Protein AF-A0A7Z0BX99-F1 (afdb_monomer_lite)

Organism: NCBI:txid1514948

Radius of gyration: 20.58 Å; chains: 1; bounding box: 55×43×64 Å

Sequence (184 aa):
MADSDATLRERVAPFTVWQAWPGYTTGMPKCGEACEHPYPAPDFVRALNVPCARYAEWLEKQAQSCRQRDARPNKPAIDAYRERIHKAVLISAGRDFYTGDMLEWNRLNHDLPLTGGRRRHLQRGQYPSVDHYTGTNSMDFRICSALVNHAKGPMSHQQFLKLCQKVVSERQRSDAARRARACQ

Structure (mmCIF, N/CA/C/O backbone):
data_AF-A0A7Z0BX99-F1
#
_entry.id   AF-A0A7Z0BX99-F1
#
loop_
_atom_site.group_PDB
_atom_site.id
_atom_site.type_symbol
_atom_site.label_atom_id
_atom_site.label_alt_id
_atom_site.label_comp_id
_atom_site.label_asym_id
_atom_site.label_entity_id
_atom_site.label_seq_id
_atom_site.pdbx_PDB_ins_code
_atom_site.Cartn_x
_atom_site.Cartn_y
_atom_site.Cartn_z
_atom_site.occupancy
_atom_site.B_iso_or_equiv
_atom_site.auth_seq_id
_atom_site.auth_comp_id
_atom_site.auth_asym_id
_atom_site.auth_atom_id
_atom_site.pdbx_PDB_model_num
ATOM 1 N N . MET A 1 1 ? 10.417 31.607 33.187 1.00 42.81 1 MET A N 1
ATOM 2 C CA . MET A 1 1 ? 9.606 31.869 31.982 1.00 42.81 1 MET A CA 1
ATOM 3 C C . MET A 1 1 ? 10.492 32.550 30.958 1.00 42.81 1 MET A C 1
ATOM 5 O O . MET A 1 1 ? 10.795 33.719 31.134 1.00 42.81 1 MET A O 1
ATOM 9 N N . ALA A 1 2 ? 10.953 31.799 29.963 1.00 32.72 2 ALA A N 1
ATOM 10 C CA . ALA A 1 2 ? 11.402 32.310 28.671 1.00 32.72 2 ALA A CA 1
ATOM 11 C C . ALA A 1 2 ? 11.501 31.098 27.735 1.00 32.72 2 ALA A C 1
ATOM 13 O O . ALA A 1 2 ? 12.367 30.241 27.910 1.00 32.72 2 ALA A O 1
ATOM 14 N N . ASP A 1 3 ? 10.527 31.009 26.833 1.00 31.88 3 ASP A N 1
ATOM 15 C CA . ASP A 1 3 ? 10.436 30.041 25.744 1.00 31.88 3 ASP A CA 1
ATOM 16 C C . ASP A 1 3 ? 11.675 30.093 24.849 1.00 31.88 3 ASP A C 1
ATOM 18 O O . ASP A 1 3 ? 12.139 31.162 24.452 1.00 31.88 3 ASP A O 1
ATOM 22 N N . SER A 1 4 ? 12.172 28.916 24.486 1.00 35.62 4 SER A N 1
ATOM 23 C CA . SER A 1 4 ? 13.154 28.724 23.421 1.00 35.62 4 SER A CA 1
ATOM 24 C C . SER A 1 4 ? 12.679 27.559 22.564 1.00 35.62 4 SER A C 1
ATOM 26 O O . SER A 1 4 ? 13.117 26.427 22.725 1.00 35.62 4 SER A O 1
ATOM 28 N N . ASP A 1 5 ? 11.751 27.842 21.654 1.00 37.75 5 ASP A N 1
ATOM 29 C CA . ASP A 1 5 ? 11.418 26.920 20.573 1.00 37.75 5 ASP A CA 1
ATOM 30 C C . ASP A 1 5 ? 11.293 27.710 19.268 1.00 37.75 5 ASP A C 1
ATOM 32 O O . ASP A 1 5 ? 10.246 28.241 18.894 1.00 37.75 5 ASP A O 1
ATOM 36 N N . ALA A 1 6 ? 12.443 27.880 18.618 1.00 30.52 6 ALA A N 1
ATOM 37 C CA . ALA A 1 6 ? 12.567 28.558 17.346 1.00 30.52 6 ALA A CA 1
ATOM 38 C C . ALA A 1 6 ? 13.129 27.591 16.299 1.00 30.52 6 ALA A C 1
ATOM 40 O O . ALA A 1 6 ? 14.330 27.354 16.189 1.00 30.52 6 ALA A O 1
ATOM 41 N N . THR A 1 7 ? 12.227 27.177 15.412 1.00 34.16 7 THR A N 1
ATOM 42 C CA . THR A 1 7 ? 12.467 27.069 13.966 1.00 34.16 7 THR A CA 1
ATOM 43 C C . THR A 1 7 ? 13.360 25.934 13.451 1.00 34.16 7 THR A C 1
ATOM 45 O O . THR A 1 7 ? 14.412 26.161 12.857 1.00 34.16 7 THR A O 1
ATOM 48 N N . LEU A 1 8 ? 12.825 24.710 13.452 1.00 31.17 8 LEU A N 1
ATOM 49 C CA . LEU A 1 8 ? 13.122 23.728 12.400 1.00 31.17 8 LEU A CA 1
ATOM 50 C C . LEU A 1 8 ? 12.247 24.033 11.173 1.00 31.17 8 LEU A C 1
ATOM 52 O O . LEU A 1 8 ? 11.169 23.476 10.980 1.00 31.17 8 LEU A O 1
ATOM 56 N N . ARG A 1 9 ? 12.704 24.991 10.358 1.00 32.09 9 ARG A N 1
ATOM 57 C CA . ARG A 1 9 ? 12.120 25.292 9.045 1.00 32.09 9 ARG A CA 1
ATOM 58 C C . ARG A 1 9 ? 12.292 24.088 8.117 1.00 32.09 9 ARG A C 1
ATOM 60 O O . ARG A 1 9 ? 13.410 23.702 7.781 1.00 32.09 9 ARG A O 1
ATOM 67 N N . GLU A 1 10 ? 11.156 23.547 7.688 1.00 34.69 10 GLU A N 1
ATOM 68 C CA . GLU A 1 10 ? 10.998 22.620 6.573 1.00 34.69 10 GLU A CA 1
ATOM 69 C C . GLU A 1 10 ? 11.799 23.090 5.348 1.00 34.69 10 GLU A C 1
ATOM 71 O O . GLU A 1 10 ? 11.467 24.083 4.702 1.00 34.69 10 GLU A O 1
ATOM 76 N N . ARG A 1 11 ? 12.852 22.350 4.991 1.00 31.88 11 ARG A N 1
ATOM 77 C CA . ARG A 1 11 ? 13.436 22.401 3.648 1.00 31.88 11 ARG A CA 1
ATOM 78 C C . ARG A 1 11 ? 12.761 21.327 2.801 1.00 31.88 11 ARG A C 1
ATOM 80 O O . ARG A 1 11 ? 13.300 20.240 2.622 1.00 31.88 11 ARG A O 1
ATOM 87 N N . VAL A 1 12 ? 11.565 21.621 2.298 1.00 35.16 12 VAL A N 1
ATOM 88 C CA . VAL A 1 12 ? 10.998 20.861 1.178 1.00 35.16 12 VAL A CA 1
ATOM 89 C C . VAL A 1 12 ? 11.624 21.433 -0.088 1.00 35.16 12 VAL A C 1
ATOM 91 O O . VAL A 1 12 ? 11.309 22.551 -0.490 1.00 35.16 12 VAL A O 1
ATOM 94 N N . ALA A 1 13 ? 12.564 20.699 -0.681 1.00 30.73 13 ALA A N 1
ATOM 95 C CA . ALA A 1 13 ? 13.104 21.058 -1.986 1.00 30.73 13 ALA A CA 1
ATOM 96 C C . ALA A 1 13 ? 11.968 21.048 -3.032 1.00 30.73 13 ALA A C 1
ATOM 98 O O . ALA A 1 13 ? 11.138 20.131 -3.013 1.00 30.73 13 ALA A O 1
ATOM 99 N N . PRO A 1 14 ? 11.898 22.047 -3.928 1.00 30.67 14 PRO A N 1
ATOM 100 C CA . PRO A 1 14 ? 10.904 22.069 -4.989 1.00 30.67 14 PRO A CA 1
ATOM 101 C C . PRO A 1 14 ? 11.110 20.879 -5.933 1.00 30.67 14 PRO A C 1
ATOM 103 O O . PRO A 1 14 ? 12.229 20.525 -6.295 1.00 30.67 14 PRO A O 1
ATOM 106 N N . PHE A 1 15 ? 9.996 20.256 -6.308 1.00 39.16 15 PHE A N 1
ATOM 107 C CA . PHE A 1 15 ? 9.911 19.141 -7.246 1.00 39.16 15 PHE A CA 1
ATOM 108 C C . PHE A 1 15 ? 10.188 19.674 -8.665 1.00 39.16 15 PHE A C 1
ATOM 110 O O . PHE A 1 15 ? 9.262 20.041 -9.386 1.00 39.16 15 PHE A O 1
ATOM 117 N N . THR A 1 16 ? 11.457 19.817 -9.053 1.00 37.34 16 THR A N 1
ATOM 118 C CA . THR A 1 16 ? 11.839 20.293 -10.390 1.00 37.34 16 THR A CA 1
ATOM 119 C C . THR A 1 16 ? 12.114 19.146 -11.363 1.00 37.34 16 THR A C 1
ATOM 121 O O . THR A 1 16 ? 12.954 18.288 -11.123 1.00 37.34 16 THR A O 1
ATOM 124 N N . VAL A 1 17 ? 11.392 19.228 -12.488 1.00 33.53 17 VAL A N 1
ATOM 125 C CA . VAL A 1 17 ? 11.638 18.675 -13.832 1.00 33.53 17 VAL A CA 1
ATOM 126 C C . VAL A 1 17 ? 11.766 17.150 -13.949 1.00 33.53 17 VAL A C 1
ATOM 128 O O . VAL A 1 17 ? 12.805 16.540 -13.717 1.00 33.53 17 VAL A O 1
ATOM 131 N N . TRP A 1 18 ? 10.668 16.556 -14.420 1.00 43.97 18 TRP A N 1
ATOM 132 C CA . TRP A 1 18 ? 10.545 15.179 -14.884 1.00 43.97 18 TRP A CA 1
ATOM 133 C C . TRP A 1 18 ? 11.500 14.917 -16.053 1.00 43.97 18 TRP A C 1
ATOM 135 O O . TRP A 1 18 ? 11.282 15.416 -17.156 1.00 43.97 18 TRP A O 1
ATOM 145 N N . GLN A 1 19 ? 12.537 14.108 -15.841 1.00 34.19 19 GLN A N 1
ATOM 146 C CA . GLN A 1 19 ? 13.213 13.465 -16.963 1.00 34.19 19 GLN A CA 1
ATOM 147 C C . GLN A 1 19 ? 12.344 12.291 -17.411 1.00 34.19 19 GLN A C 1
ATOM 149 O O . GLN A 1 19 ? 12.231 11.276 -16.722 1.00 34.19 19 GLN A O 1
ATOM 154 N N . ALA A 1 20 ? 11.665 12.489 -18.541 1.00 37.28 20 ALA A N 1
ATOM 155 C CA . ALA A 1 20 ? 10.979 11.429 -19.257 1.00 37.28 20 ALA A CA 1
ATOM 156 C C . ALA A 1 20 ? 11.962 10.285 -19.549 1.00 37.28 20 ALA A C 1
ATOM 158 O O . ALA A 1 20 ? 13.142 10.517 -19.821 1.00 37.28 20 ALA A O 1
ATOM 159 N N . TRP A 1 21 ? 11.471 9.050 -19.492 1.00 42.12 21 TRP A N 1
ATOM 160 C CA . TRP A 1 21 ? 12.239 7.892 -19.936 1.00 42.12 21 TRP A CA 1
ATOM 161 C C . TRP A 1 21 ? 12.654 8.059 -21.411 1.00 42.12 21 TRP A C 1
ATOM 163 O O . TRP A 1 21 ? 11.837 8.517 -22.218 1.00 42.12 21 TRP A O 1
ATOM 173 N N . PRO A 1 22 ? 13.880 7.664 -21.799 1.00 34.34 22 PRO A N 1
ATOM 174 C CA . PRO A 1 22 ? 14.245 7.588 -23.206 1.00 34.34 22 PRO A CA 1
ATOM 175 C C . PRO A 1 22 ? 13.365 6.519 -23.872 1.00 34.34 22 PRO A C 1
ATOM 177 O O . PRO A 1 22 ? 13.452 5.344 -23.529 1.00 34.34 22 PRO A O 1
ATOM 180 N N . GLY A 1 23 ? 12.458 6.956 -24.753 1.00 41.94 23 GLY A N 1
ATOM 181 C CA . GLY A 1 23 ? 11.398 6.133 -25.362 1.00 41.94 23 GLY A CA 1
ATOM 182 C C . GLY A 1 23 ? 9.978 6.713 -25.250 1.00 41.94 23 GLY A C 1
ATOM 183 O O . GLY A 1 23 ? 9.031 6.119 -25.752 1.00 41.94 23 GLY A O 1
ATOM 184 N N . TYR A 1 24 ? 9.807 7.877 -24.614 1.00 42.31 24 TYR A N 1
ATOM 185 C CA . TYR A 1 24 ? 8.513 8.554 -24.446 1.00 42.31 24 TYR A CA 1
ATOM 186 C C . TYR A 1 24 ? 8.029 9.223 -25.753 1.00 42.31 24 TYR A C 1
ATOM 188 O O . TYR A 1 24 ? 8.067 10.444 -25.894 1.00 42.31 24 TYR A O 1
ATOM 196 N N . THR A 1 25 ? 7.603 8.439 -26.746 1.00 40.66 25 THR A N 1
ATOM 197 C CA . THR A 1 25 ? 6.950 8.968 -27.954 1.00 40.66 25 THR A CA 1
ATOM 198 C C . THR A 1 25 ? 5.455 9.170 -27.728 1.00 40.66 25 THR A C 1
ATOM 200 O O . THR A 1 25 ? 4.776 8.365 -27.097 1.00 40.66 25 THR A O 1
ATOM 203 N N . THR A 1 26 ? 4.939 10.278 -28.254 1.00 42.66 26 THR A N 1
ATOM 204 C CA . THR A 1 26 ? 3.528 10.674 -28.267 1.00 42.66 26 THR A CA 1
ATOM 205 C C . THR A 1 26 ? 2.632 9.578 -28.845 1.00 42.66 26 THR A C 1
ATOM 207 O O . THR A 1 26 ? 2.529 9.427 -30.058 1.00 42.66 26 THR A O 1
ATOM 210 N N . GLY A 1 27 ? 1.984 8.832 -27.950 1.00 45.00 27 GLY A N 1
ATOM 211 C CA . GLY A 1 27 ? 1.014 7.784 -28.258 1.00 45.00 27 GLY A CA 1
ATOM 212 C C . GLY A 1 27 ? 0.947 6.783 -27.109 1.00 45.00 27 GLY A C 1
ATOM 213 O O 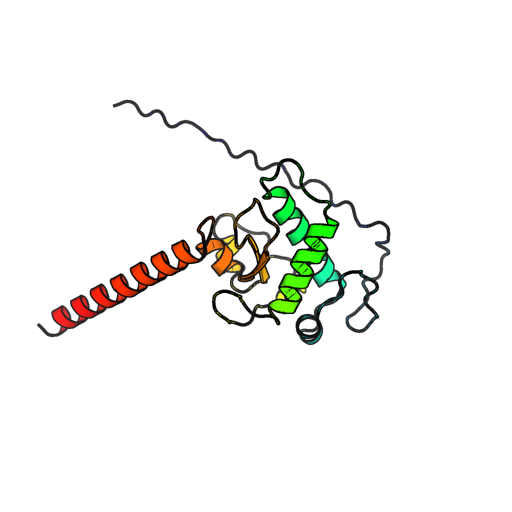. GLY A 1 27 ? 1.619 5.762 -27.144 1.00 45.00 27 GLY A O 1
ATOM 214 N N . MET A 1 28 ? 0.198 7.098 -26.045 1.00 49.88 28 MET A N 1
ATOM 215 C CA . MET A 1 28 ? 0.029 6.181 -24.908 1.00 49.88 28 MET A CA 1
ATOM 216 C C . MET A 1 28 ? -0.633 4.879 -25.387 1.00 49.88 28 MET A C 1
ATOM 218 O O . MET A 1 28 ? -1.767 4.959 -25.873 1.00 49.88 28 MET A O 1
ATOM 222 N N . PRO A 1 29 ? 0.006 3.703 -25.217 1.00 48.47 29 PRO A N 1
ATOM 223 C CA . PRO A 1 29 ? -0.623 2.445 -25.578 1.00 48.47 29 PRO A CA 1
ATOM 224 C C . PRO A 1 29 ? -1.873 2.247 -24.725 1.00 48.47 29 PRO A C 1
ATOM 226 O O . PRO A 1 29 ? -1.867 2.426 -23.496 1.00 48.47 29 PRO A O 1
ATOM 229 N N . LYS A 1 30 ? -2.980 1.947 -25.401 1.00 47.84 30 LYS A N 1
ATOM 230 C CA . LYS A 1 30 ? -4.278 1.737 -24.756 1.00 47.84 30 LYS A CA 1
ATOM 231 C C . LYS A 1 30 ? -4.270 0.394 -24.020 1.00 47.84 30 LYS A C 1
ATOM 233 O O . LYS A 1 30 ? -3.427 -0.471 -24.249 1.00 47.84 30 LYS A O 1
ATOM 238 N N . CYS A 1 31 ? -5.213 0.224 -23.093 1.00 44.28 31 CYS A N 1
ATOM 239 C CA . CYS A 1 31 ? -5.430 -1.057 -22.419 1.00 44.28 31 CYS A CA 1
ATOM 240 C C . CYS A 1 31 ? -5.624 -2.165 -23.477 1.00 44.28 31 CYS A C 1
ATOM 242 O O . CYS A 1 31 ? -6.531 -2.053 -24.298 1.00 44.28 31 CYS A O 1
ATOM 244 N N . GLY A 1 32 ? -4.754 -3.182 -23.484 1.00 51.19 32 GLY A N 1
ATOM 245 C CA . GLY A 1 32 ? -4.810 -4.312 -24.424 1.00 51.19 32 GLY A CA 1
ATOM 246 C C . GLY A 1 32 ? -3.614 -4.448 -25.374 1.00 51.19 32 GLY A C 1
ATOM 247 O O . GLY A 1 32 ? -3.413 -5.531 -25.914 1.00 51.19 32 GLY A O 1
ATOM 248 N N . GLU A 1 33 ? -2.782 -3.417 -25.539 1.00 54.91 33 GLU A N 1
ATOM 249 C CA . GLU A 1 33 ? -1.503 -3.551 -26.253 1.00 54.91 33 GLU A CA 1
ATOM 250 C C . GLU A 1 33 ? -0.445 -4.167 -25.328 1.00 54.91 33 GLU A C 1
ATOM 252 O O . GLU A 1 33 ? -0.414 -3.887 -24.123 1.00 54.91 33 GLU A O 1
ATOM 257 N N . ALA A 1 34 ? 0.392 -5.055 -25.877 1.00 56.53 34 ALA A N 1
ATOM 258 C CA . ALA A 1 34 ? 1.442 -5.738 -25.132 1.00 56.53 34 ALA A CA 1
ATOM 259 C C . ALA A 1 34 ? 2.293 -4.703 -24.387 1.00 56.53 34 ALA A C 1
ATOM 261 O O . ALA A 1 34 ? 2.914 -3.825 -24.979 1.00 56.53 34 ALA A O 1
ATOM 262 N N . CYS A 1 35 ? 2.273 -4.766 -23.059 1.00 59.94 35 CYS A N 1
ATOM 263 C CA . CYS A 1 35 ? 3.074 -3.869 -22.252 1.00 59.94 35 CYS A CA 1
ATOM 264 C C . CYS A 1 35 ? 4.543 -4.266 -22.392 1.00 59.94 35 CYS A C 1
ATOM 266 O O . CYS A 1 35 ? 4.983 -5.207 -21.741 1.00 59.94 35 CYS A O 1
ATOM 268 N N . GLU A 1 36 ? 5.299 -3.534 -23.205 1.00 66.50 36 GLU A N 1
ATOM 269 C CA . GLU A 1 36 ? 6.750 -3.727 -23.359 1.00 66.50 36 GLU A CA 1
ATOM 270 C C . GLU A 1 36 ? 7.557 -3.213 -22.149 1.00 66.50 36 GLU A C 1
ATOM 272 O O . GLU A 1 36 ? 8.786 -3.214 -22.154 1.00 66.50 36 GLU A O 1
ATOM 277 N N . HIS A 1 37 ? 6.886 -2.771 -21.079 1.00 68.75 37 HIS A N 1
ATOM 278 C CA . HIS A 1 37 ? 7.565 -2.355 -19.860 1.00 68.75 37 HIS A CA 1
ATOM 279 C C . HIS A 1 37 ? 8.089 -3.591 -19.105 1.00 68.75 37 HIS A C 1
ATOM 281 O O . HIS A 1 37 ? 7.326 -4.542 -18.920 1.00 68.75 37 HIS A O 1
ATOM 287 N N . PRO A 1 38 ? 9.323 -3.566 -18.557 1.00 82.06 38 PRO A N 1
ATOM 288 C CA . PRO A 1 38 ? 9.888 -4.689 -17.793 1.00 82.06 38 PRO A CA 1
ATOM 289 C C . PRO A 1 38 ? 9.021 -5.155 -16.612 1.00 82.06 38 PRO A C 1
ATOM 291 O O . PRO A 1 38 ? 9.140 -6.284 -16.144 1.00 82.06 38 PRO A O 1
ATOM 294 N N . TYR A 1 39 ? 8.144 -4.270 -16.132 1.00 88.94 39 TYR A N 1
ATOM 295 C CA . TYR A 1 39 ? 7.173 -4.522 -15.071 1.00 88.94 39 TYR A CA 1
ATOM 296 C C . TYR A 1 39 ? 5.763 -4.207 -15.589 1.00 88.94 39 TYR A C 1
ATOM 298 O O . TYR A 1 39 ? 5.310 -3.064 -15.437 1.00 88.94 39 TYR A O 1
ATOM 306 N N . PRO A 1 40 ? 5.085 -5.159 -16.254 1.00 90.06 40 PRO A N 1
ATOM 307 C CA . PRO A 1 40 ? 3.759 -4.930 -16.811 1.00 90.06 40 PRO A CA 1
ATOM 308 C C . PRO A 1 40 ? 2.704 -4.794 -15.710 1.00 90.06 40 PRO A C 1
ATOM 310 O O . PRO A 1 40 ? 2.864 -5.310 -14.603 1.00 90.06 40 PRO A O 1
ATOM 313 N N . ALA A 1 41 ? 1.593 -4.115 -16.009 1.00 91.50 41 ALA A N 1
ATOM 314 C CA . ALA A 1 41 ? 0.474 -4.051 -15.073 1.00 91.50 41 ALA A CA 1
ATOM 315 C C . ALA A 1 41 ? -0.072 -5.471 -14.795 1.00 91.50 41 ALA A C 1
ATOM 317 O O . ALA A 1 41 ? -0.362 -6.192 -15.758 1.00 91.50 41 ALA A O 1
ATOM 318 N N . PRO A 1 42 ? -0.231 -5.874 -13.519 1.00 93.88 42 PRO A N 1
ATOM 319 C CA . PRO A 1 42 ? -0.821 -7.164 -13.157 1.00 93.88 42 PRO A CA 1
ATOM 320 C C . PRO A 1 42 ? -2.268 -7.311 -13.638 1.00 93.88 42 PRO A C 1
ATOM 322 O O . PRO A 1 42 ? -2.974 -6.315 -13.801 1.00 93.88 42 PRO A O 1
ATOM 325 N N . ASP A 1 43 ? -2.749 -8.550 -13.763 1.00 92.81 43 ASP A N 1
ATOM 326 C CA . ASP A 1 43 ? -4.103 -8.849 -14.255 1.00 92.81 43 ASP A CA 1
ATOM 327 C C . ASP A 1 43 ? -5.209 -8.126 -13.492 1.00 92.81 43 ASP A C 1
ATOM 329 O O . ASP A 1 43 ? -6.080 -7.523 -14.110 1.00 92.81 43 ASP A O 1
ATOM 333 N N . PHE A 1 44 ? -5.148 -8.099 -12.160 1.00 93.94 44 PHE A N 1
ATOM 334 C CA . PHE A 1 44 ? -6.157 -7.417 -11.345 1.00 93.94 44 PHE A CA 1
ATOM 335 C C . PHE A 1 44 ? -6.158 -5.890 -11.533 1.00 93.94 44 PHE A C 1
ATOM 337 O O . PHE A 1 44 ? -7.173 -5.246 -11.292 1.00 93.94 44 PHE A O 1
ATOM 344 N N . VAL A 1 45 ? -5.041 -5.300 -11.972 1.00 94.44 45 VAL A N 1
ATOM 345 C CA . VAL A 1 45 ? -4.957 -3.873 -12.326 1.00 94.44 45 VAL A CA 1
ATOM 346 C C . VAL A 1 45 ? -5.509 -3.658 -13.735 1.00 94.44 45 VAL A C 1
ATOM 348 O O . VAL A 1 45 ? -6.299 -2.742 -13.958 1.00 94.44 45 VAL A O 1
ATOM 351 N N . ARG A 1 46 ? -5.153 -4.536 -14.682 1.00 91.12 46 ARG A N 1
ATOM 352 C CA . ARG A 1 46 ? -5.652 -4.488 -16.065 1.00 91.12 46 ARG A CA 1
ATOM 353 C C . ARG A 1 46 ? -7.160 -4.702 -16.151 1.00 91.12 46 ARG A C 1
ATOM 355 O O . ARG A 1 46 ? -7.820 -3.993 -16.900 1.00 91.12 46 ARG A O 1
ATOM 362 N N . ALA A 1 47 ? -7.707 -5.603 -15.336 1.00 91.56 47 ALA A N 1
ATOM 363 C CA . ALA A 1 47 ? -9.142 -5.869 -15.232 1.00 91.56 47 ALA A CA 1
ATOM 364 C C . ALA A 1 47 ? -9.959 -4.627 -14.828 1.00 91.56 47 ALA A C 1
ATOM 366 O O . ALA A 1 47 ? -11.156 -4.561 -15.085 1.00 91.56 47 ALA A O 1
ATOM 367 N N . LEU A 1 48 ? -9.311 -3.621 -14.230 1.00 93.31 48 LEU A N 1
ATOM 368 C CA . LEU A 1 48 ? -9.909 -2.334 -13.870 1.00 93.31 48 LEU A CA 1
ATOM 369 C C . LEU A 1 48 ? -9.727 -1.264 -14.960 1.00 93.31 48 LEU A C 1
ATOM 371 O O . LEU A 1 48 ? -9.890 -0.074 -14.690 1.00 93.31 48 LEU A O 1
ATOM 375 N N . ASN A 1 49 ? -9.370 -1.672 -16.182 1.00 92.00 49 ASN A N 1
ATOM 376 C CA . ASN A 1 49 ? -9.086 -0.800 -17.321 1.00 92.00 49 ASN A CA 1
ATOM 377 C C . ASN A 1 49 ? -7.996 0.243 -17.031 1.00 92.00 49 ASN A C 1
ATOM 379 O O . ASN A 1 49 ? -8.045 1.362 -17.541 1.00 92.00 49 ASN A O 1
ATOM 383 N N . VAL A 1 50 ? -7.016 -0.097 -16.190 1.00 90.25 50 VAL A N 1
ATOM 384 C CA . VAL A 1 50 ? -5.863 0.772 -15.937 1.00 90.25 50 VAL A CA 1
ATOM 385 C C . VAL A 1 50 ? -4.818 0.551 -17.034 1.00 90.25 50 VAL A C 1
ATOM 387 O O . VAL A 1 50 ? -4.323 -0.573 -17.174 1.00 90.25 50 VAL A O 1
ATOM 390 N N . PRO A 1 51 ? -4.444 1.583 -17.818 1.00 87.81 51 PRO A N 1
ATOM 391 C CA . PRO A 1 51 ? -3.396 1.457 -18.822 1.00 87.81 51 PRO A CA 1
ATOM 392 C C . PRO A 1 51 ? -2.055 1.121 -18.177 1.00 87.81 51 PRO A C 1
ATOM 394 O O . PRO A 1 51 ? -1.699 1.661 -17.125 1.00 87.81 51 PRO A O 1
ATOM 397 N N . CYS A 1 52 ? -1.252 0.302 -18.852 1.00 87.06 52 CYS A N 1
ATOM 398 C CA . CYS A 1 52 ? 0.050 -0.093 -18.327 1.00 87.06 52 CYS A CA 1
ATOM 399 C C . CYS A 1 52 ? 0.985 1.100 -18.077 1.00 87.06 52 CYS A C 1
ATOM 401 O O . CYS A 1 52 ? 1.740 1.087 -17.109 1.00 87.06 52 CYS A O 1
ATOM 403 N N . ALA A 1 53 ? 0.871 2.166 -18.875 1.00 86.88 53 ALA A N 1
ATOM 404 C CA . ALA A 1 53 ? 1.610 3.411 -18.666 1.00 86.88 53 ALA A CA 1
ATOM 405 C C . ALA A 1 53 ? 1.299 4.071 -17.308 1.00 86.88 53 ALA A C 1
ATOM 407 O O . ALA A 1 53 ? 2.212 4.528 -16.626 1.00 86.88 53 ALA A O 1
ATOM 408 N N . ARG A 1 54 ? 0.031 4.067 -16.865 1.00 90.38 54 ARG A N 1
ATOM 409 C CA . ARG A 1 54 ? -0.367 4.629 -15.559 1.00 90.38 54 ARG A CA 1
ATOM 410 C C . ARG A 1 54 ? 0.176 3.796 -14.401 1.00 90.38 54 ARG A C 1
ATOM 412 O O . ARG A 1 54 ? 0.617 4.346 -13.393 1.00 90.38 54 ARG A O 1
ATOM 419 N N . TYR A 1 55 ? 0.196 2.472 -14.557 1.00 93.69 55 TYR A N 1
ATOM 420 C CA . TYR A 1 55 ? 0.846 1.587 -13.591 1.00 93.69 55 TYR A CA 1
ATOM 421 C C . TYR A 1 55 ? 2.361 1.829 -13.521 1.00 93.69 55 TYR A C 1
ATOM 423 O O . TYR A 1 55 ? 2.900 1.973 -12.425 1.00 93.69 55 TYR A O 1
ATOM 431 N N . ALA A 1 56 ? 3.035 1.928 -14.670 1.00 91.88 56 ALA A N 1
ATOM 432 C CA . ALA A 1 56 ? 4.469 2.201 -14.741 1.00 91.88 56 ALA A CA 1
ATOM 433 C C . ALA A 1 56 ? 4.823 3.558 -14.108 1.00 91.88 56 ALA A C 1
ATOM 435 O O . ALA A 1 56 ? 5.755 3.649 -13.312 1.00 91.88 56 ALA A O 1
ATOM 436 N N . GLU A 1 57 ? 4.027 4.596 -14.372 1.00 91.19 57 GLU A N 1
ATOM 437 C CA . GLU A 1 57 ? 4.182 5.913 -13.752 1.00 91.19 57 GLU A CA 1
ATOM 438 C C . GLU A 1 57 ? 4.005 5.855 -12.224 1.00 91.19 57 GLU A C 1
ATOM 440 O O . GLU A 1 57 ? 4.785 6.450 -11.473 1.00 91.19 57 GLU A O 1
ATOM 445 N N . TRP A 1 58 ? 2.995 5.126 -11.734 1.00 94.81 58 TRP A N 1
ATOM 446 C CA . TRP A 1 58 ? 2.820 4.902 -10.299 1.00 94.81 58 TRP A CA 1
ATOM 447 C C . TRP A 1 58 ? 4.029 4.176 -9.701 1.00 94.81 58 TRP A C 1
ATOM 449 O O . TRP A 1 58 ? 4.559 4.631 -8.685 1.00 94.81 58 TRP A O 1
ATOM 459 N N . LEU A 1 59 ? 4.492 3.099 -10.342 1.00 95.88 59 LEU A N 1
ATOM 460 C CA . LEU A 1 59 ? 5.631 2.300 -9.892 1.00 95.88 59 LEU A CA 1
ATOM 461 C C . LEU A 1 59 ? 6.896 3.155 -9.792 1.00 95.88 59 LEU A C 1
ATOM 463 O O . LEU A 1 59 ? 7.605 3.083 -8.788 1.00 95.88 59 LEU A O 1
ATOM 467 N N . GLU A 1 60 ? 7.132 4.014 -10.781 1.00 93.69 60 GLU A N 1
ATOM 468 C CA . GLU A 1 60 ? 8.252 4.949 -10.791 1.00 93.69 60 GLU A CA 1
ATOM 469 C C . GLU A 1 60 ? 8.205 5.907 -9.599 1.00 93.69 60 GLU A C 1
ATOM 471 O O . GLU A 1 60 ? 9.171 6.023 -8.840 1.00 93.69 60 GLU A O 1
ATOM 476 N N . LYS A 1 61 ? 7.052 6.547 -9.378 1.00 93.31 61 LYS A N 1
ATOM 477 C CA . LYS A 1 61 ? 6.857 7.479 -8.258 1.00 93.31 61 LYS A CA 1
ATOM 478 C C . LYS A 1 61 ? 7.057 6.788 -6.908 1.00 93.31 61 LYS A C 1
ATOM 480 O O . LYS A 1 61 ? 7.668 7.367 -6.005 1.00 93.31 61 LYS A O 1
ATOM 485 N N . GLN A 1 62 ? 6.571 5.553 -6.754 1.00 95.25 62 GLN A N 1
ATOM 486 C CA . GLN A 1 62 ? 6.781 4.780 -5.528 1.00 95.25 62 GLN A CA 1
ATOM 487 C C . GLN A 1 62 ? 8.255 4.406 -5.341 1.00 95.25 62 GLN A C 1
ATOM 489 O O . GLN A 1 62 ? 8.793 4.604 -4.252 1.00 95.25 62 GLN A O 1
ATOM 494 N N . ALA A 1 63 ? 8.927 3.922 -6.390 1.00 96.31 63 ALA A N 1
ATOM 495 C CA . ALA A 1 63 ? 10.337 3.545 -6.342 1.00 96.31 63 ALA A CA 1
ATOM 496 C C . ALA A 1 63 ? 11.228 4.730 -5.943 1.00 96.31 63 ALA A C 1
ATOM 498 O O . ALA A 1 63 ? 12.058 4.606 -5.039 1.00 96.31 63 ALA A O 1
ATOM 499 N N . GLN A 1 64 ? 11.005 5.902 -6.544 1.00 95.44 64 GLN A N 1
ATOM 500 C CA . GLN A 1 64 ? 11.724 7.128 -6.202 1.00 95.44 64 GLN A CA 1
ATOM 501 C C . GLN A 1 64 ? 11.469 7.543 -4.748 1.00 95.44 64 GLN A C 1
ATOM 503 O O . GLN A 1 64 ? 12.418 7.805 -4.007 1.00 95.44 64 GLN A O 1
ATOM 508 N N . SER A 1 65 ? 10.204 7.549 -4.311 1.00 94.00 65 SER A N 1
ATOM 509 C CA . SER A 1 65 ? 9.843 7.896 -2.932 1.00 94.00 65 SER A CA 1
ATOM 510 C C . SER A 1 65 ? 10.443 6.929 -1.906 1.00 94.00 65 SER A C 1
ATOM 512 O O . SER A 1 65 ? 10.898 7.360 -0.843 1.00 94.00 65 SER A O 1
ATOM 514 N N . CYS A 1 66 ? 10.476 5.627 -2.197 1.00 95.06 66 CYS A N 1
ATOM 515 C CA . CYS A 1 66 ? 11.125 4.656 -1.322 1.00 95.06 66 CYS A CA 1
ATOM 516 C C . CYS A 1 66 ? 12.637 4.878 -1.268 1.00 95.06 66 CYS A C 1
ATOM 518 O O . CYS A 1 66 ? 13.182 5.005 -0.177 1.00 95.06 66 CYS A O 1
ATOM 520 N N . ARG A 1 67 ? 13.302 5.055 -2.414 1.00 95.62 67 ARG A N 1
ATOM 521 C CA . ARG A 1 67 ? 14.748 5.324 -2.468 1.00 95.62 67 ARG A CA 1
ATOM 522 C C . ARG A 1 67 ? 15.150 6.616 -1.747 1.00 95.62 67 ARG A C 1
ATOM 524 O O . ARG A 1 67 ? 16.214 6.676 -1.130 1.00 95.62 67 ARG A O 1
ATOM 531 N N . GLN A 1 68 ? 14.322 7.658 -1.810 1.00 94.00 68 GLN A N 1
ATOM 532 C CA . GLN A 1 68 ? 14.552 8.904 -1.072 1.00 94.00 68 GLN A CA 1
ATOM 533 C C . GLN A 1 68 ? 14.519 8.677 0.444 1.00 94.00 68 GLN A C 1
ATOM 535 O O . GLN A 1 68 ? 15.408 9.156 1.143 1.00 94.00 68 GLN A O 1
ATOM 540 N N . ARG A 1 69 ? 13.532 7.913 0.931 1.00 91.62 69 ARG A N 1
ATOM 541 C CA . ARG A 1 69 ? 13.350 7.594 2.358 1.00 91.62 69 ARG A CA 1
ATOM 542 C C . ARG A 1 69 ? 14.304 6.525 2.882 1.00 91.62 69 ARG A C 1
ATOM 544 O O . ARG A 1 69 ? 14.462 6.414 4.094 1.00 91.62 69 ARG A O 1
ATOM 551 N N . ASP A 1 70 ? 14.906 5.749 1.991 1.00 93.00 70 ASP A N 1
ATOM 552 C CA . ASP A 1 70 ? 15.885 4.732 2.342 1.00 93.00 70 ASP A CA 1
ATOM 553 C C . ASP A 1 70 ? 17.053 5.358 3.114 1.00 93.00 70 ASP A C 1
ATOM 555 O O . ASP A 1 70 ? 17.615 6.368 2.684 1.00 93.00 70 ASP A O 1
ATOM 559 N N . ALA A 1 71 ? 17.398 4.790 4.263 1.00 90.25 71 ALA A N 1
ATOM 560 C CA . ALA A 1 71 ? 18.426 5.335 5.146 1.00 90.25 7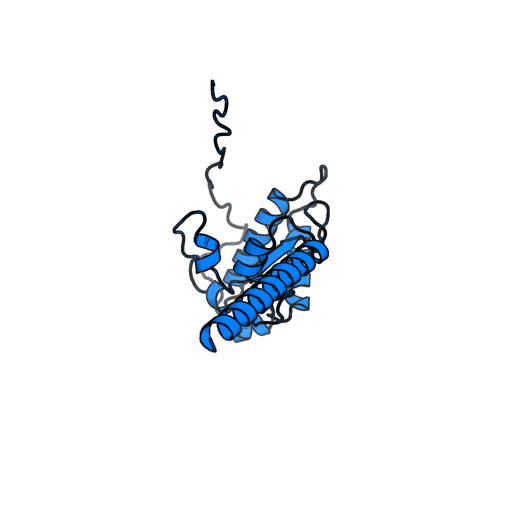1 ALA A CA 1
ATOM 561 C C . ALA A 1 71 ? 19.793 4.650 4.974 1.00 90.25 71 ALA A C 1
ATOM 563 O O . ALA A 1 71 ? 20.764 5.042 5.622 1.00 90.25 71 ALA A O 1
ATOM 564 N N . ARG A 1 72 ? 19.909 3.660 4.078 1.00 91.25 72 ARG A N 1
ATOM 565 C CA . ARG A 1 72 ? 21.174 2.963 3.825 1.00 91.25 72 ARG A CA 1
ATOM 566 C C . ARG A 1 72 ? 22.189 3.895 3.149 1.00 91.25 72 ARG A C 1
ATOM 568 O O . ARG A 1 72 ? 21.815 4.629 2.232 1.00 91.25 72 ARG A O 1
ATOM 575 N N . PRO A 1 73 ? 23.482 3.816 3.517 1.00 86.19 73 PRO A N 1
ATOM 576 C CA . PRO A 1 73 ? 24.532 4.613 2.879 1.00 86.19 73 PRO A CA 1
ATOM 577 C C . PRO A 1 73 ? 24.755 4.209 1.412 1.00 86.19 73 PRO A C 1
ATOM 579 O O . PRO A 1 73 ? 24.840 5.067 0.539 1.00 86.19 73 PRO A O 1
ATOM 582 N N . ASN A 1 74 ? 24.745 2.905 1.118 1.00 90.94 74 ASN A N 1
ATOM 583 C CA . ASN A 1 74 ? 24.919 2.360 -0.232 1.00 90.94 74 ASN A CA 1
ATOM 584 C C . ASN A 1 74 ? 23.565 1.946 -0.819 1.00 90.94 74 ASN A C 1
ATOM 586 O O . ASN A 1 74 ? 23.219 0.763 -0.872 1.00 90.94 74 ASN A O 1
ATOM 590 N N . LYS A 1 75 ? 22.760 2.939 -1.209 1.00 92.25 75 LYS A N 1
ATOM 591 C CA . LYS A 1 75 ? 21.418 2.704 -1.761 1.00 92.25 75 LYS A CA 1
ATOM 592 C C . LYS A 1 75 ? 21.501 1.933 -3.087 1.00 92.25 75 LYS A C 1
ATOM 594 O O . LYS A 1 75 ? 22.234 2.365 -3.976 1.00 92.25 75 LYS A O 1
ATOM 599 N N . PRO A 1 76 ? 20.697 0.872 -3.277 1.00 94.75 76 PRO A N 1
ATOM 600 C CA . PRO A 1 76 ? 20.582 0.188 -4.561 1.00 94.75 76 PRO A CA 1
ATOM 601 C C . PRO A 1 76 ? 20.161 1.117 -5.709 1.00 94.75 76 PRO A C 1
ATOM 603 O O . PRO A 1 76 ? 19.621 2.214 -5.499 1.00 94.75 76 PRO A O 1
ATOM 606 N N . ALA A 1 77 ? 20.379 0.649 -6.938 1.00 95.50 77 ALA A N 1
ATOM 607 C CA . ALA A 1 77 ? 19.860 1.295 -8.137 1.00 95.50 77 ALA A CA 1
ATOM 608 C C . ALA A 1 77 ? 18.323 1.342 -8.118 1.00 95.50 77 ALA A C 1
ATOM 610 O O . ALA A 1 77 ? 17.673 0.503 -7.493 1.00 95.50 77 ALA A O 1
ATOM 611 N N . ILE A 1 78 ? 17.738 2.319 -8.816 1.00 94.44 78 ILE A N 1
ATOM 612 C CA . ILE A 1 78 ? 16.281 2.517 -8.854 1.00 94.44 78 ILE A CA 1
ATOM 613 C C . ILE A 1 78 ? 15.533 1.277 -9.375 1.00 94.44 78 ILE A C 1
ATOM 615 O O . ILE A 1 78 ? 14.462 0.958 -8.862 1.00 94.44 78 ILE A O 1
ATOM 619 N N . ASP A 1 79 ? 16.133 0.521 -10.297 1.00 94.31 79 ASP A N 1
ATOM 620 C CA . ASP A 1 79 ? 15.555 -0.714 -10.840 1.00 94.31 79 ASP A CA 1
ATOM 621 C C . ASP A 1 79 ? 15.309 -1.781 -9.778 1.00 94.31 79 ASP A C 1
ATOM 623 O O . ASP A 1 79 ? 14.273 -2.441 -9.807 1.00 94.31 79 ASP A O 1
ATOM 627 N N . ALA A 1 80 ? 16.185 -1.884 -8.774 1.00 95.94 80 ALA A N 1
ATOM 628 C CA . ALA A 1 80 ? 15.982 -2.806 -7.662 1.00 95.94 80 ALA A CA 1
ATOM 629 C C . ALA A 1 80 ? 14.730 -2.442 -6.844 1.00 95.94 80 ALA A C 1
ATOM 631 O O . ALA A 1 80 ? 14.021 -3.326 -6.365 1.00 95.94 80 ALA A O 1
ATOM 632 N N . TYR A 1 81 ? 14.413 -1.150 -6.701 1.00 97.12 81 TYR A N 1
ATOM 633 C CA . TYR A 1 81 ? 13.178 -0.722 -6.037 1.00 97.12 81 TYR A CA 1
ATOM 634 C C . TYR A 1 81 ? 11.955 -1.042 -6.895 1.00 97.12 81 TYR A C 1
ATOM 636 O O . TYR A 1 81 ? 10.980 -1.567 -6.361 1.00 97.12 81 TYR A O 1
ATOM 644 N N . ARG A 1 82 ? 12.007 -0.777 -8.209 1.00 96.75 82 ARG A N 1
ATOM 645 C CA . ARG A 1 82 ? 10.917 -1.109 -9.144 1.00 96.75 82 ARG A CA 1
ATOM 646 C C . ARG A 1 82 ? 10.594 -2.600 -9.095 1.00 96.75 82 ARG A C 1
ATOM 648 O O . ARG A 1 82 ? 9.443 -2.963 -8.874 1.00 96.75 82 ARG A O 1
ATOM 655 N N . GLU A 1 83 ? 11.612 -3.451 -9.190 1.00 96.56 83 GLU A N 1
ATOM 656 C CA . GLU A 1 83 ? 11.464 -4.905 -9.126 1.00 96.56 83 GLU A CA 1
ATOM 657 C C . GLU A 1 83 ? 10.812 -5.353 -7.811 1.00 96.56 83 GLU A C 1
ATOM 659 O O . GLU A 1 83 ? 9.846 -6.120 -7.804 1.00 96.56 83 GLU A O 1
ATOM 664 N N . ARG A 1 84 ? 11.321 -4.866 -6.674 1.00 97.81 84 ARG A N 1
ATOM 665 C CA . ARG A 1 84 ? 10.843 -5.278 -5.347 1.00 97.81 84 ARG A CA 1
ATOM 666 C C . ARG A 1 84 ? 9.427 -4.793 -5.067 1.00 97.81 84 ARG A C 1
ATOM 668 O O . ARG A 1 84 ? 8.633 -5.549 -4.513 1.00 97.81 84 ARG A O 1
ATOM 675 N N . ILE A 1 85 ? 9.097 -3.571 -5.476 1.00 98.25 85 ILE A N 1
ATOM 676 C CA . ILE A 1 85 ? 7.738 -3.041 -5.360 1.00 98.25 85 ILE A CA 1
ATOM 677 C C . ILE A 1 85 ? 6.799 -3.824 -6.276 1.00 98.25 85 ILE A C 1
ATOM 679 O O . ILE A 1 85 ? 5.740 -4.240 -5.821 1.00 98.25 85 ILE A O 1
ATOM 683 N N . HIS A 1 86 ? 7.183 -4.095 -7.526 1.00 97.81 86 HIS A N 1
ATOM 684 C CA . HIS A 1 86 ? 6.362 -4.883 -8.445 1.00 97.81 86 HIS A CA 1
ATOM 685 C C . HIS A 1 86 ? 6.074 -6.287 -7.890 1.00 97.81 86 HIS A C 1
ATOM 687 O O . HIS A 1 86 ? 4.920 -6.709 -7.853 1.00 97.81 86 HIS A O 1
ATOM 693 N N . LYS A 1 87 ? 7.085 -6.971 -7.339 1.00 97.81 87 LYS A N 1
ATOM 694 C CA . LYS A 1 87 ? 6.891 -8.250 -6.633 1.00 97.81 87 LYS A CA 1
ATOM 695 C C . LYS A 1 87 ? 5.916 -8.121 -5.459 1.00 97.81 87 LYS A C 1
ATOM 697 O O . LYS A 1 87 ? 5.044 -8.971 -5.304 1.00 97.81 87 LYS A O 1
ATOM 702 N N . ALA A 1 88 ? 6.015 -7.056 -4.661 1.00 98.38 88 ALA A N 1
ATOM 703 C CA . ALA A 1 88 ? 5.072 -6.803 -3.571 1.00 98.38 88 ALA A CA 1
ATOM 704 C C . ALA A 1 88 ? 3.635 -6.575 -4.077 1.00 98.38 88 ALA A C 1
ATOM 706 O O . ALA A 1 88 ? 2.691 -7.035 -3.440 1.00 98.38 88 ALA A O 1
ATOM 707 N N . VAL A 1 89 ? 3.466 -5.918 -5.230 1.00 98.31 89 VAL A N 1
ATOM 708 C CA . VAL A 1 89 ? 2.163 -5.754 -5.896 1.00 98.31 89 VAL A CA 1
ATOM 709 C C . VAL A 1 89 ? 1.585 -7.096 -6.338 1.00 98.31 89 VAL A C 1
ATOM 711 O O . VAL A 1 89 ? 0.409 -7.350 -6.099 1.00 98.31 89 VAL A O 1
ATOM 714 N N . LEU A 1 90 ? 2.392 -7.971 -6.943 1.00 98.00 90 LEU A N 1
ATOM 715 C CA . LEU A 1 90 ? 1.934 -9.307 -7.337 1.00 98.00 90 LEU A CA 1
ATOM 716 C C . LEU A 1 90 ? 1.476 -10.120 -6.119 1.00 98.00 90 LEU A C 1
ATOM 718 O O . LEU A 1 90 ? 0.396 -10.702 -6.138 1.00 98.00 90 LEU A O 1
ATOM 722 N N . ILE A 1 91 ? 2.260 -10.095 -5.036 1.00 98.00 91 ILE A N 1
ATOM 723 C CA . ILE A 1 91 ? 1.939 -10.793 -3.783 1.00 98.00 91 ILE A CA 1
ATOM 724 C C . ILE A 1 91 ? 0.667 -10.233 -3.131 1.00 98.00 91 ILE A C 1
ATOM 726 O O . ILE A 1 91 ? -0.083 -10.991 -2.521 1.00 98.00 91 ILE A O 1
ATOM 730 N N . SER A 1 92 ? 0.407 -8.925 -3.238 1.00 97.88 92 SER A N 1
ATOM 731 C CA . SER A 1 92 ? -0.758 -8.318 -2.588 1.00 97.88 92 SER A CA 1
ATOM 732 C C . SER A 1 92 ? -2.086 -8.693 -3.242 1.00 97.88 92 SER A C 1
ATOM 734 O O . SER A 1 92 ? -3.128 -8.504 -2.619 1.00 97.88 92 SER A O 1
ATOM 736 N N . ALA A 1 93 ? -2.071 -9.195 -4.484 1.00 97.38 93 ALA A N 1
ATOM 737 C CA . ALA A 1 93 ? -3.268 -9.572 -5.240 1.00 97.38 93 ALA A CA 1
ATOM 738 C C . ALA A 1 93 ? -4.362 -8.482 -5.224 1.00 97.38 93 ALA A C 1
ATOM 740 O O . ALA A 1 93 ? -5.556 -8.760 -5.113 1.00 97.38 93 ALA A O 1
ATOM 741 N N . GLY A 1 94 ? -3.941 -7.216 -5.278 1.00 97.12 94 GLY A N 1
ATOM 742 C CA . GLY A 1 94 ? -4.840 -6.065 -5.272 1.00 97.12 94 GLY A CA 1
ATOM 743 C C . GLY A 1 94 ? -5.365 -5.636 -3.898 1.00 97.12 94 GLY A C 1
ATOM 744 O O . GLY A 1 94 ? -6.177 -4.713 -3.840 1.00 97.12 94 GLY A O 1
ATOM 745 N N . ARG A 1 95 ? -4.899 -6.246 -2.804 1.00 98.44 95 ARG A N 1
ATOM 746 C CA . ARG A 1 95 ? -5.400 -6.014 -1.442 1.00 98.44 95 ARG A CA 1
ATOM 747 C C . ARG A 1 95 ? -4.425 -5.244 -0.560 1.00 98.44 95 ARG A C 1
ATOM 749 O O . ARG A 1 95 ? -3.215 -5.238 -0.796 1.00 98.44 95 ARG A O 1
ATOM 756 N N . ASP A 1 96 ? -4.972 -4.603 0.466 1.00 98.31 96 ASP A N 1
ATOM 757 C CA . ASP A 1 96 ? -4.219 -4.023 1.569 1.00 98.31 96 ASP A CA 1
ATOM 758 C C . ASP A 1 96 ? -3.635 -5.146 2.433 1.00 98.31 96 ASP A C 1
ATOM 760 O O . ASP A 1 96 ? -4.363 -6.002 2.933 1.00 98.31 96 ASP A O 1
ATOM 764 N N . PHE A 1 97 ? -2.316 -5.143 2.623 1.00 98.12 97 PHE A N 1
ATOM 765 C CA . PHE A 1 97 ? -1.631 -6.146 3.433 1.00 98.12 97 PHE A CA 1
ATOM 766 C C . PHE A 1 97 ? -2.104 -6.200 4.897 1.00 98.12 97 PHE A C 1
ATOM 768 O O . PHE A 1 97 ? -2.076 -7.268 5.503 1.00 98.12 97 PHE A O 1
ATOM 775 N N . TYR A 1 98 ? -2.502 -5.070 5.488 1.00 97.31 98 TYR A N 1
ATOM 776 C CA . TYR A 1 98 ? -2.853 -4.992 6.909 1.00 97.31 98 TYR A CA 1
ATOM 777 C C . TYR A 1 98 ? -4.324 -5.284 7.179 1.00 97.31 98 TYR A C 1
ATOM 779 O O . TYR A 1 98 ? -4.639 -5.818 8.240 1.00 97.31 98 TYR A O 1
ATOM 787 N N . THR A 1 99 ? -5.218 -4.904 6.264 1.00 97.00 99 THR A N 1
ATOM 788 C CA . THR A 1 99 ? -6.670 -5.030 6.477 1.00 97.00 99 THR A CA 1
ATOM 789 C C . THR A 1 99 ? -7.321 -6.105 5.613 1.00 97.00 99 THR A C 1
ATOM 791 O O . THR A 1 99 ? -8.389 -6.594 5.962 1.00 97.00 99 THR A O 1
ATOM 794 N N . GLY A 1 100 ? -6.689 -6.507 4.506 1.00 97.25 100 GLY A N 1
ATOM 795 C CA . GLY A 1 100 ? -7.256 -7.437 3.524 1.00 97.25 100 GLY A CA 1
ATOM 796 C C . GLY A 1 100 ? -8.262 -6.800 2.556 1.00 97.25 100 GLY A C 1
ATOM 797 O O . GLY A 1 100 ? -8.729 -7.474 1.626 1.00 97.25 100 GLY A O 1
ATOM 798 N N . ASP A 1 101 ? -8.570 -5.514 2.740 1.00 97.62 101 ASP A N 1
ATOM 799 C CA . ASP A 1 101 ? -9.504 -4.769 1.898 1.00 97.62 101 ASP A CA 1
ATOM 800 C C . ASP A 1 101 ? -8.968 -4.600 0.477 1.00 97.62 101 ASP A C 1
ATOM 802 O O . ASP A 1 101 ? -7.759 -4.574 0.240 1.00 97.62 101 ASP A O 1
ATOM 806 N N . MET A 1 102 ? -9.875 -4.449 -0.487 1.00 97.69 102 MET A N 1
ATOM 807 C CA . MET A 1 102 ? -9.494 -4.139 -1.863 1.00 97.69 102 MET A CA 1
ATOM 808 C C . MET A 1 102 ? -8.929 -2.720 -1.957 1.00 97.69 102 MET A C 1
ATOM 810 O O . MET A 1 102 ? -9.486 -1.778 -1.396 1.00 97.69 102 MET A O 1
ATOM 814 N N . LEU A 1 103 ? -7.834 -2.567 -2.698 1.00 97.69 103 LEU A N 1
ATOM 815 C CA . LEU A 1 103 ? -7.270 -1.261 -3.020 1.00 97.69 103 LEU A CA 1
ATOM 816 C C . LEU A 1 103 ? -7.908 -0.700 -4.291 1.00 97.69 103 LEU A C 1
ATOM 818 O O . LEU A 1 103 ? -8.190 -1.426 -5.247 1.00 97.69 103 LEU A O 1
ATOM 822 N N . GLU A 1 104 ? -8.055 0.619 -4.336 1.00 95.62 104 GLU A N 1
ATOM 823 C CA . GLU A 1 104 ? -8.669 1.342 -5.452 1.00 95.62 104 GLU A CA 1
ATOM 824 C C . GLU A 1 104 ? -7.658 1.582 -6.589 1.00 95.62 104 GLU A C 1
ATOM 826 O O . GLU A 1 104 ? -7.279 2.714 -6.898 1.00 95.62 104 GLU A O 1
ATOM 831 N N . TRP A 1 105 ? -7.176 0.507 -7.218 1.00 95.44 105 TRP A N 1
ATOM 832 C CA . TRP A 1 105 ? -6.205 0.578 -8.322 1.00 95.44 105 TRP A CA 1
ATOM 833 C C . TRP A 1 105 ? -6.729 1.327 -9.553 1.00 95.44 105 TRP A C 1
ATOM 835 O O . TRP A 1 105 ? -5.952 1.960 -10.263 1.00 95.44 105 TRP A O 1
ATOM 845 N N . ASN A 1 106 ? -8.043 1.328 -9.777 1.00 93.75 106 ASN A N 1
ATOM 846 C CA . ASN A 1 106 ? -8.697 2.124 -10.819 1.00 93.75 106 ASN A CA 1
ATOM 847 C C . ASN A 1 106 ? -8.395 3.629 -10.696 1.00 93.75 106 ASN A C 1
ATOM 849 O O . ASN A 1 106 ? -8.405 4.342 -11.698 1.00 93.75 106 ASN A O 1
ATOM 853 N N . ARG A 1 107 ? -8.063 4.123 -9.495 1.00 91.88 107 ARG A N 1
ATOM 854 C CA . ARG A 1 107 ? -7.719 5.535 -9.279 1.00 91.88 107 ARG A CA 1
ATOM 855 C C . ARG A 1 107 ? -6.409 5.961 -9.930 1.00 91.88 107 ARG A C 1
ATOM 857 O O . ARG A 1 107 ? -6.193 7.161 -10.058 1.00 91.88 107 ARG A O 1
ATOM 864 N N . LEU A 1 108 ? -5.574 5.024 -10.388 1.00 91.00 108 LEU A N 1
ATOM 865 C CA . LEU A 1 108 ? -4.399 5.343 -11.208 1.00 91.00 108 LEU A CA 1
ATOM 866 C C . LEU A 1 108 ? -4.769 5.991 -12.555 1.00 91.00 108 LEU A C 1
ATOM 868 O O . LEU A 1 108 ? -3.923 6.630 -13.174 1.00 91.00 108 LEU A O 1
ATOM 872 N N . ASN A 1 109 ? -6.021 5.857 -13.003 1.00 85.56 109 ASN A N 1
ATOM 873 C CA . ASN A 1 109 ? -6.519 6.490 -14.228 1.00 85.56 109 ASN A CA 1
ATOM 874 C C . ASN A 1 109 ? -6.725 8.000 -14.104 1.00 85.56 109 ASN A C 1
ATOM 876 O O . ASN A 1 109 ? -6.898 8.682 -15.114 1.00 85.56 109 ASN A O 1
ATOM 880 N N . HIS A 1 110 ? -6.721 8.515 -12.880 1.00 82.88 110 HIS A N 1
ATOM 881 C CA . HIS A 1 110 ? -6.968 9.914 -12.597 1.00 82.88 110 HIS A CA 1
ATOM 882 C C . HIS A 1 110 ? -5.704 10.559 -12.054 1.00 82.88 110 HIS A C 1
ATOM 884 O O . HIS A 1 110 ? -4.918 9.935 -11.334 1.00 82.88 110 HIS A O 1
ATOM 890 N N . ASP A 1 111 ? -5.529 11.838 -12.363 1.00 71.44 111 ASP A N 1
ATOM 891 C CA . ASP A 1 111 ? -4.465 12.598 -11.738 1.00 71.44 111 ASP A CA 1
ATOM 892 C C . ASP A 1 111 ? -4.729 12.677 -10.232 1.00 71.44 111 ASP A C 1
ATOM 894 O O . ASP A 1 111 ? -5.861 12.845 -9.767 1.00 71.44 111 ASP A O 1
ATOM 898 N N . LEU A 1 112 ? -3.664 12.500 -9.452 1.00 67.56 112 LEU A N 1
ATOM 899 C CA . LEU A 1 112 ? -3.750 12.578 -8.001 1.00 67.56 112 LEU A CA 1
ATOM 900 C C . LEU A 1 112 ? -4.335 13.942 -7.614 1.00 67.56 112 LEU A C 1
ATOM 902 O O . LEU A 1 112 ? -3.830 14.949 -8.108 1.00 67.56 112 LEU A O 1
ATOM 906 N N . PRO A 1 113 ? -5.315 14.022 -6.694 1.00 58.78 113 PRO A N 1
ATOM 907 C CA . PRO A 1 113 ? -5.743 15.310 -6.171 1.00 58.78 113 PRO A CA 1
ATOM 908 C C . PRO A 1 113 ? -4.520 16.003 -5.552 1.00 58.78 113 PRO A C 1
ATOM 910 O O . PRO A 1 113 ? -3.941 15.533 -4.568 1.00 58.78 113 PRO A O 1
ATOM 913 N N . LEU A 1 114 ? -4.068 17.079 -6.204 1.00 53.06 114 LEU A N 1
ATOM 914 C CA . LEU A 1 114 ? -2.833 17.802 -5.883 1.00 53.06 114 LEU A CA 1
ATOM 915 C C . LEU A 1 114 ? -2.984 18.720 -4.659 1.00 53.06 114 LEU A C 1
ATOM 917 O O . LEU A 1 114 ? -2.027 19.386 -4.266 1.00 53.06 114 LEU A O 1
ATOM 921 N N . THR A 1 115 ? -4.159 18.773 -4.029 1.00 50.91 115 THR A N 1
ATOM 922 C CA . THR A 1 115 ? -4.449 19.763 -2.991 1.00 50.91 115 THR A CA 1
ATOM 923 C C . THR A 1 115 ? -4.206 19.239 -1.571 1.00 50.91 115 THR A C 1
ATOM 925 O O . THR A 1 115 ? -4.646 18.164 -1.172 1.00 50.91 115 THR A O 1
ATOM 928 N N . GLY A 1 116 ? -3.517 20.061 -0.773 1.00 48.03 116 GLY A N 1
ATOM 929 C CA . GLY A 1 116 ? -3.536 20.006 0.692 1.00 48.03 116 GLY A CA 1
ATOM 930 C C . GLY A 1 116 ? -2.394 19.228 1.357 1.00 48.03 116 GLY A C 1
ATOM 931 O O . GLY A 1 116 ? -1.960 18.184 0.879 1.00 48.03 116 GLY A O 1
ATOM 932 N N . GLY A 1 117 ? -1.917 19.762 2.489 1.00 63.69 117 GLY A N 1
ATOM 933 C CA . GLY A 1 117 ? -0.931 19.154 3.395 1.00 63.69 117 GLY A CA 1
ATOM 934 C C . GLY A 1 117 ? -1.475 17.923 4.137 1.00 63.69 117 GLY A C 1
ATOM 935 O O . GLY A 1 117 ? -1.841 16.935 3.511 1.00 63.69 117 GLY A O 1
ATOM 936 N N . ARG A 1 118 ? -1.565 17.954 5.478 1.00 58.41 118 ARG A N 1
ATOM 937 C CA . ARG A 1 118 ? -1.937 16.786 6.325 1.00 58.41 118 ARG A CA 1
ATOM 938 C C . ARG A 1 118 ? -3.194 16.007 5.875 1.00 58.41 118 ARG A C 1
ATOM 940 O O . ARG A 1 118 ? -3.280 14.811 6.117 1.00 58.41 118 ARG A O 1
ATOM 947 N N . ARG A 1 119 ? -4.155 16.646 5.191 1.00 70.75 119 ARG A N 1
ATOM 948 C CA . ARG A 1 119 ? -5.410 16.017 4.714 1.00 70.75 119 ARG A CA 1
ATOM 949 C C . ARG A 1 119 ? -5.260 15.137 3.466 1.00 70.75 119 ARG A C 1
ATOM 951 O O . ARG A 1 119 ? -6.174 14.380 3.153 1.00 70.75 119 ARG A O 1
ATOM 958 N N . ARG A 1 120 ? -4.120 15.191 2.775 1.00 75.25 120 ARG A N 1
ATOM 959 C CA . ARG A 1 120 ? -3.867 14.446 1.531 1.00 75.25 120 ARG A CA 1
ATOM 960 C C . ARG A 1 120 ? -4.113 12.945 1.666 1.00 75.25 120 ARG A C 1
ATOM 962 O O . ARG A 1 120 ? -4.680 12.328 0.773 1.00 75.25 120 ARG A O 1
ATOM 969 N N . HIS A 1 121 ? -3.687 12.345 2.774 1.00 73.19 121 HIS A N 1
ATOM 970 C CA . HIS A 1 121 ? -3.811 10.899 2.979 1.00 73.19 121 HIS A CA 1
ATOM 971 C C . HIS A 1 121 ? -5.255 10.467 3.245 1.00 73.19 121 HIS A C 1
ATOM 973 O O . HIS A 1 121 ? -5.663 9.410 2.773 1.00 73.19 121 HIS A O 1
ATOM 979 N N . LEU A 1 122 ? -6.048 11.322 3.899 1.00 77.75 122 LEU A N 1
ATOM 980 C CA . LEU A 1 122 ? -7.480 11.094 4.098 1.00 77.75 122 LEU A CA 1
ATOM 981 C C . LEU A 1 122 ? -8.230 11.086 2.759 1.00 77.75 122 LEU A C 1
ATOM 983 O O . LEU A 1 122 ? -9.049 10.209 2.525 1.00 77.75 122 LEU A O 1
ATOM 987 N N . GLN A 1 123 ? -7.894 12.003 1.847 1.00 81.62 123 GLN A N 1
ATOM 988 C CA . GLN A 1 123 ? -8.471 12.036 0.493 1.00 81.62 123 GLN A CA 1
ATOM 989 C C . GLN A 1 123 ? -7.997 10.869 -0.384 1.00 81.62 123 GLN A C 1
ATOM 991 O O . GLN A 1 123 ? -8.697 10.416 -1.294 1.00 81.62 123 GLN A O 1
ATOM 996 N N . ARG A 1 124 ? -6.777 10.385 -0.139 1.00 83.19 124 ARG A N 1
ATOM 997 C CA . ARG A 1 124 ? -6.239 9.223 -0.844 1.00 83.19 124 ARG A CA 1
ATOM 998 C C . ARG A 1 124 ? -6.867 7.923 -0.364 1.00 83.19 124 ARG A C 1
ATOM 1000 O O . ARG A 1 124 ? -7.012 7.048 -1.200 1.00 83.19 124 ARG A O 1
ATOM 1007 N N . GLY A 1 125 ? -7.308 7.794 0.886 1.00 89.88 125 GLY A N 1
ATOM 1008 C CA . GLY A 1 125 ? -8.098 6.637 1.330 1.00 89.88 125 GLY A CA 1
ATOM 1009 C C . GLY A 1 125 ? -7.452 5.300 0.938 1.00 89.88 125 GLY A C 1
ATOM 1010 O O . GLY A 1 125 ? -6.302 5.044 1.301 1.00 89.88 125 GLY A O 1
ATOM 1011 N N . GLN A 1 126 ? -8.171 4.501 0.142 1.00 93.44 126 GLN A N 1
ATOM 1012 C CA . GLN A 1 126 ? -7.762 3.183 -0.369 1.00 93.44 126 GLN A CA 1
ATOM 1013 C C . GLN A 1 126 ? -6.840 3.214 -1.606 1.00 93.44 126 GLN A C 1
ATOM 1015 O O . GLN A 1 126 ? -6.567 2.174 -2.206 1.00 93.44 126 GLN A O 1
ATOM 1020 N N . TYR A 1 127 ? -6.308 4.379 -1.980 1.00 94.25 127 TYR A N 1
ATOM 1021 C CA . TYR A 1 127 ? -5.313 4.490 -3.047 1.00 94.25 127 TYR A CA 1
ATOM 1022 C C . TYR A 1 127 ? -4.064 3.643 -2.726 1.00 94.25 127 TYR A C 1
ATOM 1024 O O . TYR A 1 127 ? -3.552 3.735 -1.602 1.00 94.25 127 TYR A O 1
ATOM 1032 N N . PRO A 1 128 ? -3.526 2.871 -3.690 1.00 96.38 128 PRO A N 1
ATOM 1033 C CA . PRO A 1 128 ? -2.397 1.976 -3.454 1.00 96.38 128 PRO A CA 1
ATOM 1034 C C . PRO A 1 128 ? -1.112 2.738 -3.098 1.00 96.38 128 PRO A C 1
ATOM 1036 O O . PRO A 1 128 ? -0.686 3.671 -3.789 1.00 96.38 128 PRO A O 1
ATOM 1039 N N . SER A 1 129 ? -0.464 2.305 -2.020 1.00 95.69 129 SER A N 1
ATOM 1040 C CA . SER A 1 129 ? 0.758 2.876 -1.457 1.00 95.69 129 SER A CA 1
ATOM 1041 C C . SER A 1 129 ? 1.747 1.778 -1.054 1.00 95.69 129 SER A C 1
ATOM 1043 O O . SER A 1 129 ? 1.370 0.630 -0.829 1.00 95.69 129 SER A O 1
ATOM 1045 N N . VAL A 1 130 ? 3.024 2.152 -0.921 1.00 97.38 130 VAL A N 1
ATOM 1046 C CA . VAL A 1 130 ? 4.100 1.254 -0.473 1.00 97.38 130 VAL A CA 1
ATOM 1047 C C . VAL A 1 130 ? 4.547 1.582 0.957 1.00 97.38 130 VAL A C 1
ATOM 1049 O O . VAL A 1 130 ? 4.926 2.725 1.252 1.00 97.38 130 VAL A O 1
ATOM 1052 N N . ASP A 1 131 ? 4.535 0.575 1.832 1.00 96.00 131 ASP A N 1
ATOM 1053 C CA . ASP A 1 131 ? 5.114 0.614 3.183 1.00 96.00 131 ASP A CA 1
ATOM 1054 C C . ASP A 1 131 ? 6.487 -0.075 3.223 1.00 96.00 131 ASP A C 1
ATOM 1056 O O . ASP A 1 131 ? 6.708 -1.078 2.540 1.00 96.00 131 ASP A O 1
ATOM 1060 N N . HIS A 1 132 ? 7.395 0.461 4.046 1.00 94.50 132 HIS A N 1
ATOM 1061 C CA . HIS A 1 132 ? 8.647 -0.210 4.408 1.00 94.50 132 HIS A CA 1
ATOM 1062 C C . HIS A 1 132 ? 8.399 -1.077 5.644 1.00 94.50 132 HIS A C 1
ATOM 1064 O O . HIS A 1 132 ? 8.454 -0.592 6.779 1.00 94.50 132 HIS A O 1
ATOM 1070 N N . TYR A 1 133 ? 8.153 -2.363 5.427 1.00 94.94 133 TYR A N 1
ATOM 1071 C CA . TYR A 1 133 ? 7.629 -3.250 6.459 1.00 94.94 133 TYR A CA 1
ATOM 1072 C C . TYR A 1 133 ? 8.576 -3.425 7.646 1.00 94.94 133 TYR A C 1
ATOM 1074 O O . TYR A 1 133 ? 8.160 -3.321 8.802 1.00 94.94 133 TYR A O 1
ATOM 1082 N N . THR A 1 134 ? 9.863 -3.633 7.359 1.00 91.19 134 THR A N 1
ATOM 1083 C CA . THR A 1 134 ? 10.933 -3.745 8.364 1.00 91.19 134 THR A CA 1
ATOM 1084 C C . THR A 1 134 ? 11.724 -2.443 8.539 1.00 91.19 134 THR A C 1
ATOM 1086 O O . THR A 1 134 ? 12.811 -2.444 9.113 1.00 91.19 134 THR A O 1
ATOM 1089 N N . GLY A 1 135 ? 11.165 -1.313 8.094 1.00 89.12 135 GLY A N 1
ATOM 1090 C CA . GLY A 1 135 ? 11.797 0.002 8.173 1.00 89.12 135 GLY A CA 1
ATOM 1091 C C . GLY A 1 135 ? 12.643 0.359 6.949 1.00 89.12 135 GLY A C 1
ATOM 1092 O O . GLY A 1 135 ? 12.804 -0.416 6.011 1.00 89.12 135 GLY A O 1
ATOM 1093 N N . THR A 1 136 ? 13.186 1.576 6.942 1.00 90.81 136 THR A N 1
ATOM 1094 C CA . THR A 1 136 ? 13.850 2.185 5.773 1.00 90.81 136 THR A CA 1
ATOM 1095 C C . THR A 1 136 ? 15.278 1.697 5.517 1.00 90.81 136 THR A C 1
ATOM 1097 O O . THR A 1 136 ? 15.943 2.200 4.616 1.00 90.81 136 THR A O 1
ATOM 1100 N N . ASN A 1 137 ? 15.756 0.718 6.289 1.00 89.44 137 ASN A N 1
ATOM 1101 C CA . ASN A 1 137 ? 17.070 0.093 6.116 1.00 89.44 137 ASN A CA 1
ATOM 1102 C C . ASN A 1 137 ? 17.007 -1.222 5.319 1.00 89.44 137 ASN A C 1
ATOM 1104 O O . ASN A 1 137 ? 18.009 -1.927 5.206 1.00 89.44 137 ASN A O 1
ATOM 1108 N N . SER A 1 138 ? 15.842 -1.577 4.777 1.00 90.69 138 SER A N 1
ATOM 1109 C CA . SER A 1 138 ? 15.617 -2.801 4.009 1.00 90.69 138 SER A CA 1
ATOM 1110 C C . SER A 1 138 ? 14.707 -2.531 2.801 1.00 90.69 138 SER A C 1
ATOM 1112 O O . SER A 1 138 ? 14.045 -1.499 2.718 1.00 90.69 138 SER A O 1
ATOM 1114 N N . MET A 1 139 ? 14.662 -3.477 1.855 1.00 93.81 139 MET A N 1
ATOM 1115 C CA . MET A 1 139 ? 13.721 -3.461 0.717 1.00 93.81 139 MET A CA 1
ATOM 1116 C C . MET A 1 139 ? 12.596 -4.486 0.898 1.00 93.81 139 MET A C 1
ATOM 1118 O O . MET A 1 139 ? 12.232 -5.190 -0.046 1.00 93.81 139 MET A O 1
ATOM 1122 N N . ASP A 1 140 ? 12.094 -4.622 2.124 1.00 95.25 140 ASP A N 1
ATOM 1123 C CA . ASP A 1 140 ? 10.911 -5.432 2.413 1.00 95.25 140 ASP A CA 1
ATOM 1124 C C . ASP A 1 140 ? 9.667 -4.547 2.321 1.00 95.25 140 ASP A C 1
ATOM 1126 O O . ASP A 1 140 ? 9.332 -3.800 3.246 1.00 95.25 140 ASP A O 1
ATOM 1130 N N . PHE A 1 141 ? 9.028 -4.579 1.155 1.00 97.62 141 PHE A N 1
ATOM 1131 C CA . PHE A 1 141 ? 7.889 -3.728 0.840 1.00 97.62 141 PHE A CA 1
ATOM 1132 C C . PHE A 1 141 ? 6.569 -4.478 0.977 1.00 97.62 141 PHE A C 1
ATOM 1134 O O . PHE A 1 141 ? 6.442 -5.627 0.553 1.00 97.62 141 PHE A O 1
ATOM 1141 N N . ARG A 1 142 ? 5.553 -3.787 1.499 1.00 97.94 142 ARG A N 1
ATOM 1142 C CA . ARG A 1 142 ? 4.159 -4.251 1.489 1.00 97.94 142 ARG A CA 1
ATOM 1143 C C . ARG A 1 142 ? 3.275 -3.207 0.839 1.00 97.94 142 ARG A C 1
ATOM 1145 O O . ARG A 1 142 ? 3.476 -2.006 1.028 1.00 97.94 142 ARG A O 1
ATOM 1152 N N . ILE A 1 143 ? 2.297 -3.675 0.073 1.00 98.38 143 ILE A N 1
ATOM 1153 C CA . ILE A 1 143 ? 1.295 -2.795 -0.514 1.00 98.38 143 ILE A CA 1
ATOM 1154 C C . ILE A 1 143 ? 0.150 -2.633 0.474 1.00 98.38 143 ILE A C 1
ATOM 1156 O O . ILE A 1 143 ? -0.366 -3.606 1.019 1.00 98.38 143 ILE A O 1
ATOM 1160 N N . CYS A 1 144 ? -0.223 -1.388 0.716 1.00 98.00 144 CYS A N 1
ATOM 1161 C CA . CYS A 1 144 ? -1.323 -1.020 1.591 1.00 98.00 144 CYS A CA 1
ATOM 1162 C C . CYS A 1 144 ? -1.992 0.252 1.076 1.00 98.00 144 CYS A C 1
ATOM 1164 O O . CYS A 1 144 ? -1.518 0.903 0.142 1.00 98.00 144 CYS A O 1
ATOM 1166 N N . SER A 1 145 ? -3.108 0.614 1.682 1.00 96.69 145 SER A N 1
ATOM 1167 C CA . SER A 1 145 ? -3.803 1.858 1.411 1.00 96.69 145 SER A CA 1
ATOM 1168 C C . SER A 1 145 ? -2.993 3.055 1.906 1.00 96.69 145 SER A C 1
ATOM 1170 O O . SER A 1 145 ? -2.274 3.003 2.910 1.00 96.69 145 SER A O 1
ATOM 1172 N N . ALA A 1 146 ? -3.127 4.184 1.213 1.00 93.44 146 ALA A N 1
ATOM 1173 C CA . ALA A 1 146 ? -2.504 5.439 1.619 1.00 93.44 146 ALA A CA 1
ATOM 1174 C C . ALA A 1 146 ? -2.929 5.879 3.032 1.00 93.44 146 ALA A C 1
ATOM 1176 O O . ALA A 1 146 ? -2.136 6.515 3.731 1.00 93.44 146 ALA A O 1
ATOM 1177 N N . LEU A 1 147 ? -4.155 5.539 3.443 1.00 93.25 147 LEU A N 1
ATOM 1178 C CA . LEU A 1 147 ? -4.667 5.787 4.786 1.00 93.25 147 LEU A CA 1
ATOM 1179 C C . LEU A 1 147 ? -3.950 4.936 5.842 1.00 93.25 147 LEU A C 1
ATOM 1181 O O . LEU A 1 147 ? -3.452 5.493 6.820 1.00 93.25 147 LEU 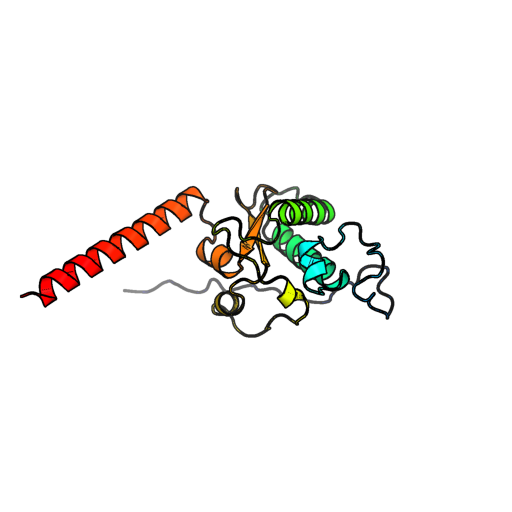A O 1
ATOM 1185 N N . VAL A 1 148 ? -3.851 3.617 5.637 1.00 95.56 148 VAL A N 1
ATOM 1186 C CA . VAL A 1 148 ? -3.157 2.715 6.573 1.00 95.56 148 VAL A CA 1
ATOM 1187 C C . VAL A 1 148 ? -1.682 3.081 6.683 1.00 95.56 148 VAL A C 1
ATOM 1189 O O . VAL A 1 148 ? -1.170 3.200 7.794 1.00 95.56 148 VAL A O 1
ATOM 1192 N N . ASN A 1 149 ? -1.010 3.347 5.559 1.00 94.31 149 ASN A N 1
ATOM 1193 C CA . ASN A 1 149 ? 0.398 3.750 5.562 1.00 94.31 149 ASN A CA 1
ATOM 1194 C C . ASN A 1 149 ? 0.622 5.037 6.378 1.00 94.31 149 ASN A C 1
ATOM 1196 O O . ASN A 1 149 ? 1.575 5.150 7.147 1.00 94.31 149 ASN A O 1
ATOM 1200 N N . HIS A 1 150 ? -0.292 6.006 6.251 1.00 92.06 150 HIS A N 1
ATOM 1201 C CA . HIS A 1 150 ? -0.243 7.241 7.030 1.00 92.06 150 HIS A CA 1
ATOM 1202 C C . HIS A 1 150 ? -0.475 6.999 8.528 1.00 92.06 150 HIS A C 1
ATOM 1204 O O . HIS A 1 150 ? 0.253 7.552 9.348 1.00 92.06 150 HIS A O 1
ATOM 1210 N N . ALA A 1 151 ? -1.455 6.163 8.883 1.00 93.88 151 ALA A N 1
ATOM 1211 C CA . ALA A 1 151 ? -1.768 5.836 10.273 1.00 93.88 151 ALA A CA 1
ATOM 1212 C C . ALA A 1 151 ? -0.654 5.028 10.961 1.00 93.88 151 ALA A C 1
ATOM 1214 O O . ALA A 1 151 ? -0.341 5.278 12.124 1.00 93.88 151 ALA A O 1
ATOM 1215 N N . LYS A 1 152 ? -0.034 4.081 10.245 1.00 94.38 152 LYS A N 1
ATOM 1216 C CA . LYS A 1 152 ? 1.108 3.300 10.737 1.00 94.38 152 LYS A CA 1
ATOM 1217 C C . LYS A 1 152 ? 2.338 4.185 10.947 1.00 94.38 152 LYS A C 1
ATOM 1219 O O . LYS A 1 152 ? 3.040 4.043 11.949 1.00 94.38 152 LYS A O 1
ATOM 1224 N N . GLY A 1 153 ? 2.613 5.089 10.007 1.00 90.94 153 GLY A N 1
ATOM 1225 C CA . GLY A 1 153 ? 3.781 5.962 10.068 1.00 90.94 153 GLY A CA 1
ATOM 1226 C C . GLY A 1 153 ? 5.084 5.165 10.275 1.00 90.94 153 GLY A C 1
ATOM 1227 O O . GLY A 1 153 ? 5.286 4.142 9.617 1.00 90.94 153 GLY A O 1
ATOM 1228 N N . PRO A 1 154 ? 5.980 5.594 11.186 1.00 90.81 154 PRO A N 1
ATOM 1229 C CA . PRO A 1 154 ? 7.263 4.926 11.415 1.00 90.81 154 PRO A CA 1
ATOM 1230 C C . PRO A 1 154 ? 7.170 3.678 12.309 1.00 90.81 154 PRO A C 1
ATOM 1232 O O . PRO A 1 154 ? 8.194 3.050 12.573 1.00 90.81 154 PRO A O 1
ATOM 1235 N N . MET A 1 155 ? 5.985 3.321 12.818 1.00 94.12 155 MET A N 1
ATOM 1236 C CA . MET A 1 155 ? 5.835 2.188 13.733 1.00 94.12 155 MET A CA 1
ATOM 1237 C C . MET A 1 155 ? 6.143 0.857 13.041 1.00 94.12 155 MET A C 1
ATOM 1239 O O . MET A 1 155 ? 5.813 0.650 11.868 1.00 94.12 155 MET A O 1
ATOM 1243 N N . SER A 1 156 ? 6.704 -0.090 13.796 1.00 93.56 156 SER A N 1
ATOM 1244 C CA . SER A 1 156 ? 6.751 -1.492 13.379 1.00 93.56 156 SER A CA 1
ATOM 1245 C C . SER A 1 156 ? 5.341 -2.088 13.332 1.00 93.56 156 SER A C 1
ATOM 1247 O O . SER A 1 156 ? 4.421 -1.600 13.995 1.00 93.56 156 SER A O 1
ATOM 1249 N N . HIS A 1 157 ? 5.160 -3.188 12.594 1.00 93.94 157 HIS A N 1
ATOM 1250 C CA . HIS A 1 157 ? 3.866 -3.877 12.537 1.00 93.94 157 HIS A CA 1
ATOM 1251 C C . HIS A 1 157 ? 3.355 -4.246 13.944 1.00 93.94 157 HIS A C 1
ATOM 1253 O O . HIS A 1 157 ? 2.199 -3.995 14.275 1.00 93.94 157 HIS A O 1
ATOM 1259 N N . GLN A 1 158 ? 4.224 -4.768 14.817 1.00 95.44 158 GLN A N 1
ATOM 1260 C CA . GLN A 1 158 ? 3.845 -5.131 16.189 1.00 95.44 158 GLN A CA 1
ATOM 1261 C C . GLN A 1 158 ? 3.445 -3.919 17.040 1.00 95.44 158 GLN A C 1
ATOM 1263 O O . GLN A 1 158 ? 2.506 -4.007 17.831 1.00 95.44 158 GLN A O 1
ATOM 1268 N N . GLN A 1 159 ? 4.150 -2.792 16.902 1.00 96.50 159 GLN A N 1
ATOM 1269 C CA . GLN A 1 159 ? 3.795 -1.554 17.600 1.00 96.50 159 GLN A CA 1
ATOM 1270 C C . GLN A 1 159 ? 2.433 -1.037 17.135 1.00 96.50 159 GLN A C 1
ATOM 1272 O O . GLN A 1 159 ? 1.608 -0.668 17.971 1.00 96.50 159 GLN A O 1
ATOM 1277 N N . PHE A 1 160 ? 2.179 -1.078 15.825 1.00 96.62 160 PHE A N 1
ATOM 1278 C CA . PHE A 1 160 ? 0.909 -0.656 15.248 1.00 96.62 160 PHE A CA 1
ATOM 1279 C C . PHE A 1 160 ? -0.256 -1.518 15.752 1.00 96.62 160 PHE A C 1
ATOM 1281 O O . PHE A 1 160 ? -1.229 -0.974 16.268 1.00 96.62 160 PHE A O 1
ATOM 1288 N N . LEU A 1 161 ? -0.121 -2.851 15.742 1.00 96.94 161 LEU A N 1
ATOM 1289 C CA . LEU A 1 161 ? -1.144 -3.751 16.293 1.00 96.94 161 LEU A CA 1
ATOM 1290 C C . LEU A 1 161 ? -1.422 -3.487 17.777 1.00 96.94 161 LEU A C 1
ATOM 1292 O O . LEU A 1 161 ? -2.581 -3.396 18.184 1.00 96.94 161 LEU A O 1
ATOM 1296 N N . LYS A 1 162 ? -0.370 -3.323 18.590 1.00 98.06 162 LYS A N 1
ATOM 1297 C CA . LYS A 1 162 ? -0.510 -3.004 20.020 1.00 98.06 162 LYS A CA 1
ATOM 1298 C C . LYS A 1 162 ? -1.249 -1.684 20.234 1.00 98.06 162 LYS A C 1
ATOM 1300 O O . LYS A 1 162 ? -2.052 -1.577 21.160 1.00 98.06 162 LYS A O 1
ATOM 1305 N N . LEU A 1 163 ? -0.988 -0.678 19.399 1.00 97.81 163 LEU A N 1
ATOM 1306 C CA . LEU A 1 163 ? -1.704 0.593 19.451 1.00 97.81 163 LEU A CA 1
ATOM 1307 C C . LEU A 1 163 ? -3.182 0.409 19.086 1.00 97.81 163 LEU A C 1
ATOM 1309 O O . LEU A 1 163 ? -4.044 0.848 19.845 1.00 97.81 163 LEU A O 1
ATOM 1313 N N . CYS A 1 164 ? -3.480 -0.284 17.984 1.00 97.44 164 CYS A N 1
ATOM 1314 C CA . CYS A 1 164 ? -4.853 -0.575 17.566 1.00 97.44 164 CYS A CA 1
ATOM 1315 C C . CYS A 1 164 ? -5.644 -1.293 18.669 1.00 97.44 164 CYS A C 1
ATOM 1317 O O . CYS A 1 164 ? -6.761 -0.886 18.983 1.00 97.44 164 CYS A O 1
ATOM 1319 N N . GLN A 1 165 ?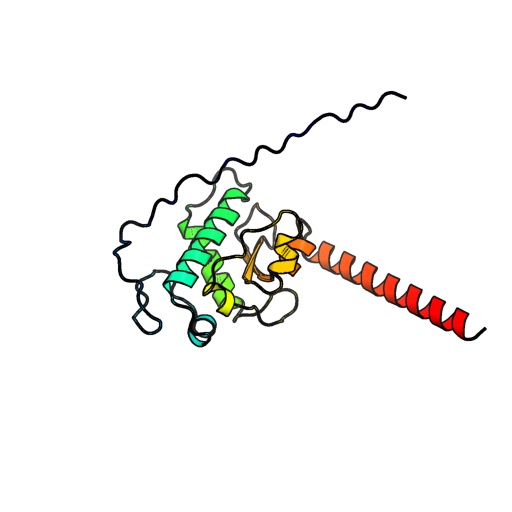 -5.046 -2.298 19.315 1.00 98.12 165 GLN A N 1
ATOM 1320 C CA . GLN A 1 165 ? -5.662 -3.011 20.439 1.00 98.12 165 GLN A CA 1
ATOM 1321 C C . GLN A 1 165 ? -5.999 -2.068 21.599 1.00 98.12 165 GLN A C 1
ATOM 1323 O O . GLN A 1 165 ? -7.120 -2.093 22.098 1.00 98.12 165 GLN A O 1
ATOM 1328 N N . LYS A 1 166 ? -5.070 -1.190 22.000 1.00 98.25 166 LYS A N 1
ATOM 1329 C CA . LYS A 1 166 ? -5.318 -0.206 23.070 1.00 98.25 166 LYS A CA 1
ATOM 1330 C C . LYS A 1 166 ? -6.481 0.731 22.736 1.00 98.25 166 LYS A C 1
ATOM 1332 O O . LYS A 1 166 ? -7.316 0.981 23.602 1.00 98.25 166 LYS A O 1
ATOM 1337 N N . VAL A 1 167 ? -6.545 1.223 21.497 1.00 98.06 167 VAL A N 1
ATOM 1338 C CA . VAL A 1 167 ? -7.618 2.119 21.033 1.00 98.06 167 VAL A CA 1
ATOM 1339 C C . VAL A 1 167 ? -8.979 1.419 21.079 1.00 98.06 167 VAL A C 1
ATOM 1341 O O . VAL A 1 167 ? -9.939 1.982 21.604 1.00 98.06 167 VAL A O 1
ATOM 1344 N N . VAL A 1 168 ? -9.062 0.184 20.575 1.00 97.81 168 VAL A N 1
ATOM 1345 C CA . VAL A 1 168 ? -10.307 -0.602 20.582 1.00 97.81 168 VAL A CA 1
ATOM 1346 C C . VAL A 1 168 ? -10.764 -0.894 22.011 1.00 97.81 168 VAL A C 1
ATOM 1348 O O . VAL A 1 168 ? -11.925 -0.644 22.338 1.00 97.81 168 VAL A O 1
ATOM 1351 N N . SER A 1 169 ? -9.858 -1.353 22.877 1.00 98.00 169 SER A N 1
ATOM 1352 C CA . SER A 1 169 ? -10.177 -1.645 24.277 1.00 98.00 169 SER A CA 1
ATOM 1353 C C . SER A 1 169 ? -10.689 -0.411 25.018 1.00 98.00 169 SER A C 1
ATOM 1355 O O . SER A 1 169 ? -11.671 -0.494 25.753 1.00 98.00 169 SER A O 1
ATOM 1357 N N . GLU A 1 170 ? -10.075 0.757 24.810 1.00 98.00 170 GLU A N 1
ATOM 1358 C CA . GLU A 1 170 ? -10.536 1.994 25.445 1.00 98.00 170 GLU A CA 1
ATOM 1359 C C . GLU A 1 170 ? -11.929 2.403 24.965 1.00 98.00 170 GLU A C 1
ATOM 1361 O O . GLU A 1 170 ? -12.792 2.757 25.773 1.00 98.00 170 GLU A O 1
ATOM 1366 N N . ARG A 1 171 ? -12.191 2.276 23.660 1.00 97.62 171 ARG A N 1
ATOM 1367 C CA . ARG A 1 171 ? -13.515 2.559 23.108 1.00 97.62 171 ARG A CA 1
ATOM 1368 C C . ARG A 1 171 ? -14.589 1.657 23.721 1.00 97.62 171 ARG A C 1
ATOM 1370 O O . ARG A 1 171 ? -15.646 2.153 24.105 1.00 97.62 171 ARG A O 1
ATOM 1377 N N . GLN A 1 172 ? -14.305 0.363 23.860 1.00 97.56 172 GLN A N 1
ATOM 1378 C CA . GLN A 1 172 ? -15.220 -0.600 24.478 1.00 97.56 172 GLN A CA 1
ATOM 1379 C C . GLN A 1 172 ? -15.503 -0.266 25.950 1.00 97.56 172 GLN A C 1
ATOM 1381 O O . GLN A 1 172 ? -16.666 -0.262 26.357 1.00 97.56 172 GLN A O 1
ATOM 1386 N N . ARG A 1 173 ? -14.470 0.081 26.735 1.00 97.00 173 ARG A N 1
ATOM 1387 C CA . ARG A 1 173 ? -14.635 0.519 28.136 1.00 97.00 173 ARG A CA 1
ATOM 1388 C C . ARG A 1 173 ? -15.502 1.770 28.241 1.00 97.00 173 ARG A C 1
ATOM 1390 O O . ARG A 1 173 ? -16.430 1.813 29.048 1.00 97.00 173 ARG A O 1
ATOM 1397 N N . SER A 1 174 ? -15.232 2.762 27.396 1.00 96.38 174 SER A N 1
ATOM 1398 C CA . SER A 1 174 ? -15.994 4.010 27.344 1.00 96.38 174 SER A CA 1
ATOM 1399 C C . SER A 1 174 ? -17.469 3.782 26.987 1.00 96.38 174 SER A C 1
ATOM 1401 O O . SER A 1 174 ? -18.359 4.347 27.630 1.00 96.38 174 SER A O 1
ATOM 1403 N N . ASP A 1 175 ? -17.751 2.925 26.001 1.00 96.62 175 ASP A N 1
ATOM 1404 C CA . ASP A 1 175 ? -19.120 2.601 25.595 1.00 96.62 175 ASP A CA 1
ATOM 1405 C C . ASP A 1 175 ? -19.876 1.825 26.690 1.00 96.62 175 ASP A C 1
ATOM 1407 O O . ASP A 1 175 ? -21.047 2.120 26.942 1.00 96.62 175 ASP A O 1
ATOM 1411 N N . ALA A 1 176 ? -19.215 0.895 27.390 1.00 95.50 176 ALA A N 1
ATOM 1412 C CA . ALA A 1 176 ? -19.797 0.178 28.526 1.00 95.50 176 ALA A CA 1
ATOM 1413 C C . ALA A 1 176 ? -20.152 1.127 29.684 1.00 95.50 176 ALA A C 1
ATOM 1415 O O . ALA A 1 176 ? -21.274 1.096 30.191 1.00 95.50 176 ALA A O 1
ATOM 1416 N N . ALA A 1 177 ? -19.242 2.038 30.046 1.00 94.88 177 ALA A N 1
ATOM 1417 C CA . ALA A 1 177 ? -19.486 3.027 31.094 1.00 94.88 177 ALA A CA 1
ATOM 1418 C C . ALA A 1 177 ? -20.632 3.991 30.736 1.00 94.88 177 ALA A C 1
ATOM 1420 O O . ALA A 1 177 ? -21.422 4.365 31.603 1.00 94.88 177 ALA A O 1
ATOM 1421 N N . ARG A 1 178 ? -20.764 4.382 29.458 1.00 94.69 178 ARG A N 1
ATOM 1422 C CA . ARG A 1 178 ? -21.888 5.214 28.993 1.00 94.69 178 ARG A CA 1
ATOM 1423 C C . ARG A 1 178 ? -23.223 4.477 29.098 1.00 94.69 178 ARG A C 1
ATOM 1425 O O . ARG A 1 178 ? -24.195 5.083 29.532 1.00 94.69 178 ARG A O 1
ATOM 1432 N N . ARG A 1 179 ? -23.272 3.193 28.729 1.00 94.38 179 ARG A N 1
ATOM 1433 C CA . ARG A 1 179 ? -24.489 2.371 28.855 1.00 94.38 179 ARG A CA 1
ATOM 1434 C C . ARG A 1 179 ? -24.913 2.198 30.313 1.00 94.38 179 ARG A C 1
ATOM 1436 O O . ARG A 1 179 ? -26.094 2.337 30.602 1.00 94.38 179 ARG A O 1
ATOM 1443 N N . ALA A 1 180 ? -23.960 1.972 31.219 1.00 91.94 180 ALA A N 1
ATOM 1444 C CA . ALA A 1 180 ? -24.238 1.854 32.650 1.00 91.94 180 ALA A CA 1
ATOM 1445 C C . ALA A 1 180 ? -24.851 3.138 33.236 1.00 91.94 180 ALA A C 1
ATOM 1447 O O . ALA A 1 180 ? -25.813 3.059 33.989 1.00 91.94 180 ALA A O 1
ATOM 1448 N N . ARG A 1 181 ? -24.349 4.317 32.837 1.00 91.38 181 ARG A N 1
ATOM 1449 C CA . ARG A 1 181 ? -24.914 5.615 33.252 1.00 91.38 181 ARG A CA 1
ATOM 1450 C C . ARG A 1 181 ? -26.297 5.907 32.670 1.00 91.38 181 ARG A C 1
ATOM 1452 O O . ARG A 1 181 ? -27.044 6.648 33.279 1.00 91.38 181 ARG A O 1
ATOM 1459 N N . ALA A 1 182 ? -26.620 5.372 31.494 1.00 85.62 182 ALA A N 1
ATOM 1460 C CA . ALA A 1 182 ? -27.914 5.598 30.846 1.00 85.62 182 ALA A CA 1
ATOM 1461 C C . ALA A 1 182 ? -29.051 4.722 31.409 1.00 85.62 182 ALA A C 1
ATOM 1463 O O . ALA A 1 182 ? -30.204 4.945 31.060 1.00 85.62 182 ALA A O 1
ATOM 1464 N N . CYS A 1 183 ? -28.730 3.714 32.229 1.00 77.12 183 CYS A N 1
ATOM 1465 C CA . CYS A 1 183 ? -29.710 2.850 32.902 1.00 77.12 183 CYS A CA 1
ATOM 1466 C C . CYS A 1 183 ? -29.950 3.245 34.374 1.00 77.12 183 CYS A C 1
ATOM 1468 O O . CYS A 1 183 ? -30.644 2.515 35.078 1.00 77.12 183 CYS A O 1
ATOM 1470 N N . GLN A 1 184 ? -29.326 4.335 34.836 1.00 61.62 184 GLN A N 1
ATOM 1471 C CA . GLN A 1 184 ? -29.523 4.950 36.153 1.00 61.62 184 GLN A CA 1
ATOM 1472 C C . GLN A 1 184 ? -30.475 6.133 36.014 1.00 61.62 184 GLN A C 1
ATOM 1474 O O . GLN A 1 184 ? -31.284 6.324 36.944 1.00 61.62 184 GLN A O 1
#

Secondary struct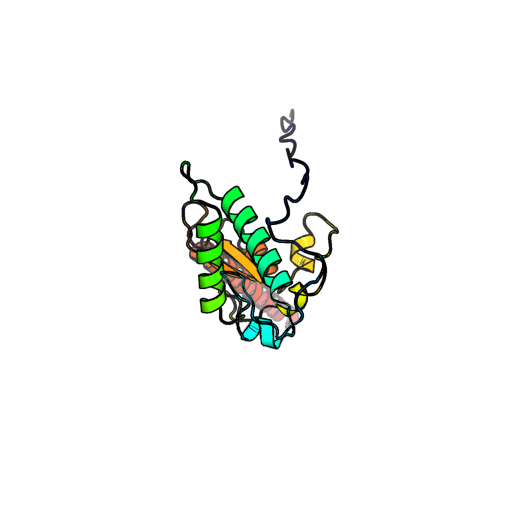ure (DSSP, 8-state):
---------------------TT--S-PPPTTS---SSSPPPHHHHTTT--HHHHHHHHHHHHHHHHHH---SSPPPHHHHHHHHHHHHHHHTTB-TTT-PBP-GGGGGS------STTHHHHHTT-EEEEETT-TTS--EEEEEHHHHHHHTT--HHHHHHHHHHHHHHHHHHHHHHHHHHT-

pLDDT: mean 81.31, std 22.25, range [30.52, 98.44]

Foldseek 3Di:
DDDDDDDPDDPPDDPDDDDDDPPPDPDQDFLPPPPPDPQFDDPVLSVLRQGRVLVVVVLQVQLVVLQVQQPDPDGDDSVVLSVLVSVQVVVCSQAAPLPRHGAPSNCSVDDQPPDDDPCS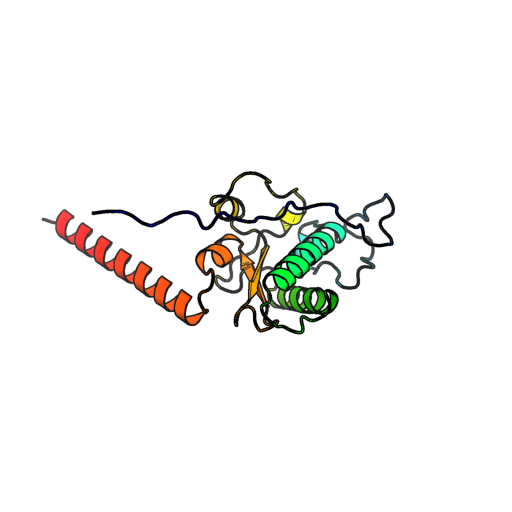LVVQFRHWHWDPQVARNDSNIHIHGSNVNSQCPRPHPVRSVVVVVVVVVVVVVVVVVVVVVVVD